Protein AF-A0A4Q3VTD4-F1 (afdb_monomer_lite)

Foldseek 3Di:
DDDDDDDDDDPPDDPPPQPKDKDQDFADPDQPRFDWADDPFKIWTWRQDQFKTKIFIAGNQQWAAFDDPVPDPVRRTDGDTFWMKIWGFPQRPPFAPWMWMQGPLLSKTKIWTHDPNKIKMWIWHQFPLRKIKIKIAIPDFQNGWTKMATGGPPPFAWDDDAQKIKGWDADPNRKIKIKMKGKAFADFDWDDDDSMITTGRTRMMMMIMFMWIQADPDVVCSRGDPGTDDPCSRSPCCNVVRHDPVVVVVRSVNSSVD

Sequence (258 aa):
MPFAALPLLFAMAAPATRHTLWYDKPAAPGMNEALVVGNSGLGGMVYGKPEAERIVLNESSLWTGDANPSGDYGSMGSYQMLGELEIALPGHENPVHYRRDLNLGEAIASVSYEKDGIQYRREVFVHPDKILIVRLTASRRGALTGAIELADAHGAVTTEKDRSLEISGRLPNGLQYKSGLLVNSEGGSVSTEGGRLRFKGCDALTICLGASTNYSLVDREGYRMERPAPFENLIGRAAAQMGSAKNYAMFRQDHVQE

Secondary structure (DSSP, 8-state):
-PPPPPP-----PPP----EEEESSPPPSSGGGSEEEE-SSEEEEE---SSEEEEEEEETT-B-----TT--TTTS--B---EEEEEE-TT--S-EEEEEEEETTTTEEEEEEEETTEEEEEEEEEETTTEEEEEEEESSTT-EEEEEEEEETT-PPPEEETTEEEEEEE-TT--EEEEEEEEEEESSEEEE-SSSEEEEEESEEEEEEEEEE-B-S-GGGTTB-SSPPPHHHHTHHHHHTTT-THHHHHHHHHHHH-

Structure (mmCIF, N/CA/C/O backbone):
data_AF-A0A4Q3VTD4-F1
#
_entry.id   AF-A0A4Q3VTD4-F1
#
loop_
_atom_site.group_PDB
_atom_site.id
_atom_site.type_symbol
_atom_site.label_atom_id
_atom_site.label_alt_id
_atom_site.label_comp_id
_atom_site.label_asym_id
_atom_site.label_entity_id
_atom_site.label_seq_id
_atom_site.pdbx_PDB_ins_code
_atom_site.Cartn_x
_atom_site.Cartn_y
_atom_site.Cartn_z
_atom_site.occupancy
_atom_site.B_iso_or_equiv
_atom_site.auth_seq_id
_atom_site.auth_comp_id
_atom_site.auth_asym_id
_atom_site.auth_atom_id
_atom_site.pdbx_PDB_model_num
ATOM 1 N N . MET A 1 1 ? -65.104 2.677 -20.629 1.00 41.16 1 MET A N 1
ATOM 2 C CA . MET A 1 1 ? -63.630 2.788 -20.601 1.00 41.16 1 MET A CA 1
ATOM 3 C C . MET A 1 1 ? -63.120 1.946 -19.440 1.00 41.16 1 MET A C 1
ATOM 5 O O . MET A 1 1 ? -63.502 2.268 -18.321 1.00 41.16 1 MET A O 1
ATOM 9 N N . PRO A 1 2 ? -62.366 0.853 -19.652 1.00 50.91 2 PRO A N 1
ATOM 10 C CA . PRO A 1 2 ? -61.746 0.125 -18.554 1.00 50.91 2 PRO A CA 1
ATOM 11 C C . PRO A 1 2 ? -60.329 0.661 -18.294 1.00 50.91 2 PRO A C 1
ATOM 13 O O . PRO A 1 2 ? -59.561 0.889 -19.227 1.00 50.91 2 PRO A O 1
ATOM 16 N N . PHE A 1 3 ? -60.001 0.877 -17.021 1.00 42.12 3 PHE A N 1
ATOM 17 C CA . PHE A 1 3 ? -58.644 1.153 -16.551 1.00 42.12 3 PHE A CA 1
ATOM 18 C C . PHE A 1 3 ? -57.834 -0.151 -16.563 1.00 42.12 3 PHE A C 1
ATOM 20 O O . PHE A 1 3 ? -58.248 -1.138 -15.956 1.00 42.12 3 PHE A O 1
ATOM 27 N N . ALA A 1 4 ? -56.687 -0.159 -17.243 1.00 42.50 4 ALA A N 1
ATOM 28 C CA . ALA A 1 4 ? -55.728 -1.257 -17.189 1.00 42.50 4 ALA A CA 1
ATOM 29 C C . ALA A 1 4 ? -54.810 -1.080 -15.968 1.00 42.50 4 ALA A C 1
ATOM 31 O O . ALA A 1 4 ? -54.130 -0.062 -15.843 1.00 42.50 4 ALA A O 1
ATOM 32 N N . ALA A 1 5 ? -54.796 -2.066 -15.069 1.00 43.78 5 ALA A N 1
ATOM 33 C CA . ALA A 1 5 ? -53.832 -2.151 -13.978 1.00 43.78 5 ALA A CA 1
ATOM 34 C C . ALA A 1 5 ? -52.531 -2.787 -14.493 1.00 43.78 5 ALA A C 1
ATOM 36 O O . ALA A 1 5 ? -52.545 -3.896 -15.028 1.00 43.78 5 ALA A O 1
ATOM 37 N N . LEU A 1 6 ? -51.412 -2.078 -14.341 1.00 36.62 6 LEU A N 1
ATOM 38 C CA . LEU A 1 6 ? -50.070 -2.567 -14.656 1.00 36.62 6 LEU A CA 1
ATOM 39 C C . LEU A 1 6 ? -49.541 -3.369 -13.450 1.00 36.62 6 LEU A C 1
ATOM 41 O O . LEU A 1 6 ? -49.553 -2.827 -12.341 1.00 36.62 6 LEU A O 1
ATOM 45 N N . PRO A 1 7 ? -49.076 -4.623 -13.598 1.00 41.97 7 PRO A N 1
ATOM 46 C CA . PRO A 1 7 ? -48.510 -5.351 -12.473 1.00 41.97 7 PRO A CA 1
ATOM 47 C C . PRO A 1 7 ? -47.079 -4.864 -12.210 1.00 41.97 7 PRO A C 1
ATOM 49 O O . PRO A 1 7 ? -46.244 -4.813 -13.114 1.00 41.97 7 PRO A O 1
ATOM 52 N N . LEU A 1 8 ? -46.794 -4.521 -10.953 1.00 41.88 8 LEU A N 1
ATOM 53 C CA . LEU A 1 8 ? -45.435 -4.309 -10.463 1.00 41.88 8 LEU A CA 1
ATOM 54 C C . LEU A 1 8 ? -44.731 -5.676 -10.421 1.00 41.88 8 LEU A C 1
ATOM 56 O O . LEU A 1 8 ? -45.042 -6.508 -9.567 1.00 41.88 8 LEU A O 1
ATOM 60 N N . LEU A 1 9 ? -43.790 -5.926 -11.332 1.00 42.62 9 LEU A N 1
ATOM 61 C CA . LEU A 1 9 ? -42.855 -7.038 -11.173 1.00 42.62 9 LEU A CA 1
ATOM 62 C C . LEU A 1 9 ? -41.857 -6.679 -10.068 1.00 42.62 9 LEU A C 1
ATOM 64 O O . LEU A 1 9 ? -40.972 -5.847 -10.258 1.00 42.62 9 LEU A O 1
ATOM 68 N N . PHE A 1 10 ? -41.984 -7.334 -8.916 1.00 43.34 10 PHE A N 1
ATOM 69 C CA . PHE A 1 10 ? -40.889 -7.433 -7.959 1.00 43.34 10 PHE A CA 1
ATOM 70 C C . PHE A 1 10 ? -39.811 -8.332 -8.568 1.00 43.34 10 PHE A C 1
ATOM 72 O O . PHE A 1 10 ? -39.953 -9.554 -8.609 1.00 43.34 10 PHE A O 1
ATOM 79 N N . ALA A 1 11 ? -38.727 -7.727 -9.049 1.00 43.00 11 ALA A N 1
ATOM 80 C CA . ALA A 1 11 ? -37.495 -8.456 -9.288 1.00 43.00 11 ALA A CA 1
ATOM 81 C C . ALA A 1 11 ? -36.944 -8.889 -7.921 1.00 43.00 11 ALA A C 1
ATOM 83 O O . ALA A 1 11 ? -36.405 -8.081 -7.166 1.00 43.00 11 ALA A O 1
ATOM 84 N N . MET A 1 12 ? -37.127 -10.162 -7.577 1.00 44.03 12 MET A N 1
ATOM 85 C CA . MET A 1 12 ? -36.368 -10.789 -6.501 1.00 44.03 12 MET A CA 1
ATOM 86 C C . MET A 1 12 ? -34.907 -10.824 -6.945 1.00 44.03 12 MET A C 1
ATOM 88 O O . MET A 1 12 ? -34.534 -11.627 -7.799 1.00 44.03 12 MET A O 1
ATOM 92 N N . ALA A 1 13 ? -34.090 -9.919 -6.404 1.00 47.28 13 ALA A N 1
ATOM 93 C CA . ALA A 1 13 ? -32.645 -10.023 -6.523 1.00 47.28 13 ALA A CA 1
ATOM 94 C C . ALA A 1 13 ? -32.229 -11.381 -5.941 1.00 47.28 13 ALA A C 1
ATOM 96 O O . ALA A 1 13 ? -32.516 -11.680 -4.779 1.00 47.28 13 ALA A O 1
ATOM 97 N N . ALA A 1 14 ? -31.605 -12.221 -6.766 1.00 45.84 14 ALA A N 1
ATOM 98 C CA . ALA A 1 14 ? -31.013 -13.467 -6.305 1.00 45.84 14 ALA A CA 1
ATOM 99 C C . ALA A 1 14 ? -30.027 -13.167 -5.158 1.00 45.84 14 ALA A C 1
ATOM 101 O O . ALA A 1 14 ? -29.363 -12.125 -5.189 1.00 45.84 14 ALA A O 1
ATOM 102 N N . PRO A 1 15 ? -29.908 -14.040 -4.142 1.00 46.09 15 PRO A N 1
ATOM 103 C CA . PRO A 1 15 ? -28.908 -13.853 -3.103 1.00 46.09 15 PRO A CA 1
ATOM 104 C C . PRO A 1 15 ? -27.531 -13.862 -3.769 1.00 46.09 15 PRO A C 1
ATOM 106 O O . PRO A 1 15 ? -27.161 -14.847 -4.407 1.00 46.09 15 PRO A O 1
ATOM 109 N N . ALA A 1 16 ? -26.794 -12.756 -3.651 1.00 58.91 16 ALA A N 1
ATOM 110 C CA . ALA A 1 16 ? -25.429 -12.668 -4.146 1.00 58.91 16 ALA A CA 1
ATOM 111 C C . ALA A 1 16 ? -24.622 -13.811 -3.520 1.00 58.91 16 ALA A C 1
ATOM 113 O O . ALA A 1 16 ? -24.442 -13.868 -2.300 1.00 58.91 16 ALA A O 1
ATOM 114 N N . THR A 1 17 ? -24.175 -14.757 -4.343 1.00 55.47 17 THR A N 1
ATOM 115 C CA . THR A 1 17 ? -23.254 -15.801 -3.914 1.00 55.47 17 THR A CA 1
ATOM 116 C C . THR A 1 17 ? -21.987 -15.108 -3.427 1.00 55.47 17 THR A C 1
ATOM 118 O O . THR A 1 17 ? -21.251 -14.499 -4.200 1.00 55.47 17 THR A O 1
ATOM 121 N N . ARG A 1 18 ? -21.752 -15.132 -2.109 1.00 67.44 18 ARG A N 1
ATOM 122 C CA . ARG A 1 18 ? -20.548 -14.556 -1.500 1.00 67.44 18 ARG A CA 1
ATOM 123 C C . ARG A 1 18 ? -19.355 -15.434 -1.874 1.00 67.44 18 ARG A C 1
ATOM 125 O O . ARG A 1 18 ? -19.014 -16.382 -1.171 1.00 67.44 18 ARG A O 1
ATOM 132 N N . HIS A 1 19 ? -18.760 -15.154 -3.029 1.00 89.81 19 HIS A N 1
ATOM 133 C CA . HIS A 1 19 ? -17.508 -15.760 -3.459 1.00 89.81 19 HIS A CA 1
ATOM 134 C C . HIS A 1 19 ? -16.389 -15.137 -2.634 1.00 89.81 19 HIS A C 1
ATOM 136 O O . HIS A 1 19 ? -15.858 -14.082 -2.969 1.00 89.81 19 HIS A O 1
ATOM 142 N N . THR A 1 20 ? -16.101 -15.744 -1.488 1.00 93.62 20 THR A N 1
ATOM 143 C CA . THR A 1 20 ? -15.199 -15.168 -0.497 1.00 93.62 20 THR A CA 1
ATOM 144 C C . THR A 1 20 ? -14.186 -16.208 -0.040 1.00 93.62 20 THR A C 1
ATOM 146 O O . THR A 1 20 ? -14.567 -17.278 0.433 1.00 93.62 20 THR A O 1
ATOM 149 N N . LEU A 1 21 ? -12.899 -15.876 -0.136 1.00 95.94 21 LEU A N 1
ATOM 150 C CA . LEU A 1 21 ? -11.838 -16.588 0.580 1.00 95.94 21 LEU A CA 1
ATOM 151 C C . LEU A 1 21 ? -11.740 -15.971 1.970 1.00 95.94 21 LEU A C 1
ATOM 153 O O . LEU A 1 21 ? -11.613 -14.755 2.057 1.00 95.94 21 LEU A O 1
ATOM 157 N N . TRP A 1 22 ? -11.816 -16.748 3.049 1.00 96.88 22 TRP A N 1
ATOM 158 C CA . TRP A 1 22 ? -11.782 -16.192 4.404 1.00 96.88 22 TRP A CA 1
ATOM 159 C C . TRP A 1 22 ? -10.946 -17.036 5.361 1.00 96.88 22 TRP A C 1
ATOM 161 O O . TRP A 1 22 ? -10.818 -18.248 5.191 1.00 96.88 22 TRP A O 1
ATOM 171 N N . TYR A 1 23 ? -10.384 -16.365 6.364 1.00 98.12 23 TYR A N 1
ATOM 172 C CA . TYR A 1 23 ? -9.477 -16.935 7.353 1.00 98.12 23 TYR A CA 1
ATOM 173 C C . TYR A 1 23 ? -9.708 -16.271 8.716 1.00 98.12 23 TYR A C 1
ATOM 175 O O . TYR A 1 23 ? -10.042 -15.086 8.797 1.00 98.12 23 TYR A O 1
ATOM 183 N N . ASP A 1 24 ? -9.497 -17.023 9.789 1.00 98.06 24 ASP A N 1
ATOM 184 C CA . ASP A 1 24 ? -9.658 -16.612 11.192 1.00 98.06 24 ASP A CA 1
ATOM 185 C C . ASP A 1 24 ? -8.324 -16.281 11.884 1.00 98.06 24 ASP A C 1
ATOM 187 O O . ASP A 1 24 ? -8.276 -16.039 13.089 1.00 98.06 24 ASP A O 1
ATOM 191 N N . LYS A 1 25 ? -7.235 -16.217 11.111 1.00 97.69 25 LYS A N 1
ATOM 192 C CA . LYS A 1 25 ? -5.908 -15.809 11.575 1.00 97.69 25 LYS A CA 1
ATOM 193 C C . LYS A 1 25 ? -5.167 -14.969 10.526 1.00 97.69 25 LYS A C 1
ATOM 195 O O . LYS A 1 25 ? -5.413 -15.147 9.324 1.00 97.69 25 LYS A O 1
ATOM 200 N N . PRO A 1 26 ? -4.243 -14.084 10.943 1.00 98.19 26 PRO A N 1
ATOM 201 C CA . PRO A 1 26 ? -3.347 -13.386 10.025 1.00 98.19 26 PRO A CA 1
ATOM 202 C C . PRO A 1 26 ? -2.511 -14.353 9.185 1.00 98.19 26 PRO A C 1
ATOM 204 O O . PRO A 1 26 ? -2.268 -15.490 9.592 1.00 98.19 26 PRO A O 1
ATOM 207 N N . ALA A 1 27 ? -2.058 -13.895 8.021 1.00 97.81 27 ALA A N 1
ATOM 208 C CA . ALA A 1 27 ? -1.159 -14.660 7.170 1.00 97.81 27 ALA A CA 1
ATOM 209 C C . ALA A 1 27 ? 0.207 -14.881 7.844 1.00 97.81 27 ALA A C 1
ATOM 211 O O . ALA A 1 27 ? 0.777 -13.973 8.464 1.00 97.81 27 ALA A O 1
ATOM 212 N N . ALA A 1 28 ? 0.761 -16.083 7.678 1.00 95.31 28 ALA A N 1
ATOM 213 C CA . ALA A 1 28 ? 2.164 -16.368 7.962 1.00 95.31 28 ALA A CA 1
ATOM 214 C C . ALA A 1 28 ? 3.101 -15.480 7.106 1.00 95.31 28 ALA A C 1
ATOM 216 O O . ALA A 1 28 ? 2.677 -14.983 6.068 1.00 95.31 28 ALA A O 1
ATOM 217 N N . PRO A 1 29 ? 4.385 -15.288 7.479 1.00 88.75 29 PRO A N 1
ATOM 218 C CA . PRO A 1 29 ? 5.289 -14.352 6.790 1.00 88.75 29 PRO A CA 1
ATOM 219 C C . PRO A 1 29 ? 5.532 -14.602 5.287 1.00 88.75 29 PRO A C 1
ATOM 221 O O . PRO A 1 29 ? 5.897 -13.671 4.566 1.00 88.75 29 PRO A O 1
ATOM 224 N N . GLY A 1 30 ? 5.338 -15.835 4.806 1.00 89.44 30 GLY A N 1
ATOM 225 C CA . GLY A 1 30 ? 5.474 -16.189 3.388 1.00 89.44 30 GLY A CA 1
ATOM 226 C C . GLY A 1 30 ? 4.323 -15.678 2.512 1.00 89.44 30 GLY A C 1
ATOM 227 O O . GLY A 1 30 ? 3.313 -15.197 3.011 1.00 89.44 30 GLY A O 1
ATOM 228 N N . MET A 1 31 ? 4.459 -15.800 1.189 1.00 90.19 31 MET A N 1
ATOM 229 C CA . MET A 1 31 ? 3.450 -15.299 0.237 1.00 90.19 31 MET A CA 1
ATOM 230 C C . MET A 1 31 ? 2.152 -16.126 0.206 1.00 90.19 31 MET A C 1
ATOM 232 O O . MET A 1 31 ? 1.102 -15.614 -0.160 1.00 90.19 31 MET A O 1
ATOM 236 N N . ASN A 1 32 ? 2.208 -17.398 0.614 1.00 93.94 32 ASN A N 1
ATOM 237 C CA . ASN A 1 32 ? 1.154 -18.390 0.350 1.00 93.94 32 ASN A CA 1
ATOM 238 C C . ASN A 1 32 ? -0.182 -18.124 1.058 1.00 93.94 32 ASN A C 1
ATOM 240 O O . ASN A 1 32 ? -1.189 -18.726 0.698 1.00 93.94 32 ASN A O 1
ATOM 244 N N . GLU A 1 33 ? -0.187 -17.287 2.095 1.00 97.38 33 GLU A N 1
ATOM 245 C CA . GLU A 1 33 ? -1.384 -17.026 2.897 1.00 97.38 33 GLU A CA 1
ATOM 246 C C . GLU A 1 33 ? -1.927 -15.603 2.735 1.00 97.38 33 GLU A C 1
ATOM 248 O O . GLU A 1 33 ? -3.019 -15.325 3.237 1.00 97.38 33 GLU A O 1
ATOM 253 N N . ALA A 1 34 ? -1.196 -14.707 2.068 1.00 97.62 34 ALA A N 1
ATOM 254 C CA . ALA A 1 34 ? -1.618 -13.325 1.881 1.00 97.62 34 ALA A CA 1
ATOM 255 C C . ALA A 1 34 ? -2.798 -13.232 0.898 1.00 97.62 34 ALA A C 1
ATOM 257 O O . ALA A 1 34 ? -2.913 -14.017 -0.043 1.00 97.62 34 ALA A O 1
ATOM 258 N N . LEU A 1 35 ? -3.691 -12.266 1.119 1.00 98.31 35 LEU A N 1
ATOM 259 C CA . LEU A 1 35 ? -4.776 -11.974 0.181 1.00 98.31 35 LEU A CA 1
ATOM 260 C C . LEU A 1 35 ? -4.259 -11.033 -0.898 1.00 98.31 35 LEU A C 1
ATOM 262 O O . LEU A 1 35 ? -3.726 -9.974 -0.579 1.00 98.31 35 LEU A O 1
ATOM 266 N N . VAL A 1 36 ? -4.429 -11.399 -2.162 1.00 97.62 36 VAL A N 1
ATOM 267 C CA . VAL A 1 36 ? -3.938 -10.590 -3.277 1.00 97.62 36 VAL A CA 1
ATOM 268 C C . VAL A 1 36 ? -5.051 -9.684 -3.788 1.00 97.62 36 VAL A C 1
ATOM 270 O O . VAL A 1 36 ? -6.159 -10.142 -4.063 1.00 97.62 36 VAL A O 1
ATOM 273 N N . VAL A 1 37 ? -4.734 -8.403 -3.933 1.00 98.12 37 VAL A N 1
ATOM 274 C CA . VAL A 1 37 ? -5.533 -7.414 -4.660 1.00 98.12 37 VAL A CA 1
ATOM 275 C C . VAL A 1 37 ? -4.672 -6.804 -5.752 1.00 98.12 37 VAL A C 1
ATOM 277 O O . VAL A 1 37 ? -3.454 -6.705 -5.613 1.00 98.12 37 VAL A O 1
ATOM 280 N N . GLY A 1 38 ? -5.285 -6.385 -6.847 1.00 96.75 38 GLY A N 1
ATOM 281 C CA . GLY A 1 38 ? -4.537 -5.777 -7.930 1.00 96.75 38 GLY A CA 1
ATOM 282 C C . GLY A 1 38 ? -5.421 -5.355 -9.079 1.00 96.75 38 GLY A C 1
ATOM 283 O O . GLY A 1 38 ? -6.548 -5.825 -9.218 1.00 96.75 38 GLY A O 1
ATOM 284 N N . ASN A 1 39 ? -4.861 -4.496 -9.914 1.00 91.00 39 ASN A N 1
ATOM 285 C CA . ASN A 1 39 ? -5.304 -4.316 -11.284 1.00 91.00 39 ASN A CA 1
ATOM 286 C C . ASN A 1 39 ? -4.156 -4.719 -12.222 1.00 91.00 39 ASN A C 1
ATOM 288 O O . ASN A 1 39 ? -3.121 -5.215 -11.777 1.00 91.00 39 ASN A O 1
ATOM 292 N N . SER A 1 40 ? -4.310 -4.523 -13.529 1.00 87.19 40 SER A N 1
ATOM 293 C CA . SER A 1 40 ? -3.298 -4.938 -14.510 1.00 87.19 40 SER A CA 1
ATOM 294 C C . SER A 1 40 ? -1.915 -4.285 -14.328 1.00 87.19 40 SER A C 1
ATOM 296 O O . SER A 1 40 ? -0.977 -4.694 -15.003 1.00 87.19 40 SER A O 1
ATOM 298 N N . GLY A 1 41 ? -1.794 -3.247 -13.490 1.00 92.19 41 GLY A N 1
ATOM 299 C CA . GLY A 1 41 ? -0.554 -2.513 -13.247 1.00 92.19 41 GLY A CA 1
ATOM 300 C C . GLY A 1 41 ? -0.023 -2.649 -11.822 1.00 92.19 41 GLY A C 1
ATOM 301 O O . GLY A 1 41 ? 1.124 -3.039 -11.634 1.00 92.19 41 GLY A O 1
ATOM 302 N N . LEU A 1 42 ? -0.838 -2.318 -10.820 1.00 96.06 42 LEU A N 1
ATOM 303 C CA . LEU A 1 42 ? -0.442 -2.273 -9.411 1.00 96.06 42 LEU A CA 1
ATOM 304 C C . LEU A 1 42 ? -1.067 -3.443 -8.645 1.00 96.06 42 LEU A C 1
ATOM 306 O O . LEU A 1 42 ? -2.255 -3.727 -8.798 1.00 96.06 42 LEU A O 1
ATOM 310 N N . GLY A 1 43 ? -0.276 -4.089 -7.793 1.00 97.44 43 GLY A N 1
ATOM 311 C CA . GLY A 1 43 ? -0.699 -5.201 -6.946 1.00 97.44 43 GLY A CA 1
ATOM 312 C C . GLY A 1 43 ? -0.293 -5.021 -5.485 1.00 97.44 43 GLY A C 1
ATOM 313 O O . GLY A 1 43 ? 0.680 -4.330 -5.174 1.00 97.44 43 GLY A O 1
ATOM 314 N N . GLY A 1 44 ? -1.046 -5.668 -4.597 1.00 98.12 44 GLY A N 1
ATOM 315 C CA . GLY A 1 44 ? -0.812 -5.696 -3.159 1.00 98.12 44 GLY A CA 1
ATOM 316 C C . GLY A 1 44 ? -1.109 -7.072 -2.562 1.00 98.12 44 GLY A C 1
ATOM 317 O O . GLY A 1 44 ? -2.197 -7.612 -2.759 1.00 98.12 44 GLY A O 1
ATOM 318 N N . MET A 1 45 ? -0.170 -7.629 -1.796 1.00 98.56 45 MET A N 1
ATOM 319 C CA . MET A 1 45 ? -0.399 -8.827 -0.977 1.00 98.56 45 MET A CA 1
ATOM 320 C C . MET A 1 45 ? -0.649 -8.425 0.477 1.00 98.56 45 MET A C 1
ATOM 322 O O . MET A 1 45 ? 0.269 -7.975 1.153 1.00 98.56 45 MET A O 1
ATOM 326 N N . VAL A 1 46 ? -1.878 -8.600 0.961 1.00 98.69 46 VAL A N 1
ATOM 327 C CA . VAL A 1 46 ? -2.361 -8.160 2.279 1.00 98.69 46 VAL A CA 1
ATOM 328 C C . VAL A 1 46 ? -2.234 -9.285 3.307 1.00 98.69 46 VAL A C 1
ATOM 330 O O . VAL A 1 46 ? -2.834 -10.353 3.148 1.00 98.69 46 VAL A O 1
ATOM 333 N N . TYR A 1 47 ? -1.486 -9.045 4.386 1.00 98.69 47 TYR A N 1
ATOM 334 C CA . TYR A 1 47 ? -1.181 -10.070 5.391 1.00 98.69 47 TYR A CA 1
ATOM 335 C C . TYR A 1 47 ? -2.198 -10.135 6.536 1.00 98.69 47 TYR A C 1
ATOM 337 O O . TYR A 1 47 ? -2.446 -11.200 7.105 1.00 98.69 47 TYR A O 1
ATOM 345 N N . GLY A 1 48 ? -2.828 -9.017 6.879 1.00 98.38 48 GLY A N 1
ATOM 346 C CA . GLY A 1 48 ? -3.930 -8.974 7.827 1.00 98.38 48 GLY A CA 1
ATOM 347 C C . GLY A 1 48 ? -3.530 -8.980 9.300 1.00 98.38 48 GLY A C 1
ATOM 348 O O . GLY A 1 48 ? -4.376 -9.272 10.140 1.00 98.38 48 GLY A O 1
ATOM 349 N N . LYS A 1 49 ? -2.287 -8.657 9.665 1.00 98.25 49 LYS A N 1
ATOM 350 C CA . LYS A 1 49 ? -1.873 -8.602 11.081 1.00 98.25 49 LYS A CA 1
ATOM 351 C C . LYS A 1 49 ? -2.477 -7.384 11.809 1.00 98.25 49 LYS A C 1
ATOM 353 O O . LYS A 1 49 ? -2.347 -6.271 11.294 1.00 98.25 49 LYS A O 1
ATOM 358 N N . PRO A 1 50 ? -3.175 -7.550 12.945 1.00 98.44 50 PRO A N 1
ATOM 359 C CA . PRO A 1 50 ? -3.836 -6.457 13.667 1.00 98.44 50 PRO A CA 1
ATOM 360 C C . PRO A 1 50 ? -2.897 -5.312 14.064 1.00 98.44 50 PRO A C 1
ATOM 362 O O . PRO A 1 50 ? -3.192 -4.160 13.757 1.00 98.44 50 PRO A O 1
ATOM 365 N N . GLU A 1 51 ? -1.763 -5.647 14.675 1.00 98.38 51 GLU A N 1
ATOM 366 C CA . GLU A 1 51 ? -0.780 -4.735 15.269 1.00 98.38 51 GLU A CA 1
ATOM 367 C C . GLU A 1 51 ? 0.250 -4.170 14.285 1.00 98.38 51 GLU A C 1
ATOM 369 O O . GLU A 1 51 ? 0.840 -3.124 14.542 1.00 98.38 51 GLU A O 1
ATOM 374 N N . ALA A 1 52 ? 0.465 -4.842 13.155 1.00 98.00 52 ALA A N 1
ATOM 375 C CA . ALA A 1 52 ? 1.437 -4.441 12.141 1.00 98.00 52 ALA A CA 1
ATOM 376 C C . ALA A 1 52 ? 1.019 -4.997 10.776 1.00 98.00 52 ALA A C 1
ATOM 378 O O . ALA A 1 52 ? 1.434 -6.091 10.390 1.00 98.00 52 ALA A O 1
ATOM 379 N N . GLU A 1 53 ? 0.145 -4.282 10.064 1.00 98.56 53 GLU A N 1
ATOM 380 C CA . GLU A 1 53 ? -0.223 -4.678 8.702 1.00 98.56 53 GLU A CA 1
ATOM 381 C C . GLU A 1 53 ? 0.994 -4.587 7.797 1.00 98.56 53 GLU A C 1
ATOM 383 O O . GLU A 1 53 ? 1.736 -3.610 7.856 1.00 98.56 53 GLU A O 1
ATOM 388 N N . ARG A 1 54 ? 1.133 -5.575 6.919 1.00 98.44 54 ARG A N 1
ATOM 389 C CA . ARG A 1 54 ? 2.144 -5.595 5.874 1.00 98.44 54 ARG A CA 1
ATOM 390 C C . ARG A 1 54 ? 1.432 -5.794 4.551 1.00 98.44 54 ARG A C 1
ATOM 392 O O . ARG A 1 54 ? 0.652 -6.735 4.400 1.00 98.44 54 ARG A O 1
ATOM 399 N N . ILE A 1 55 ? 1.713 -4.916 3.598 1.00 98.75 55 ILE A N 1
ATOM 400 C CA . ILE A 1 55 ? 1.256 -5.047 2.220 1.00 98.75 55 ILE A CA 1
ATOM 401 C C . ILE A 1 55 ? 2.487 -5.049 1.325 1.00 98.75 55 ILE A C 1
ATOM 403 O O . ILE A 1 55 ? 3.157 -4.027 1.191 1.00 98.75 55 ILE A O 1
ATOM 407 N N . VAL A 1 56 ? 2.790 -6.197 0.721 1.00 98.56 56 VAL A N 1
ATOM 408 C CA . VAL A 1 56 ? 3.862 -6.283 -0.283 1.00 98.56 56 VAL A CA 1
ATOM 409 C C . VAL A 1 56 ? 3.339 -5.714 -1.593 1.00 98.56 56 VAL A C 1
ATOM 411 O O . VAL A 1 56 ? 2.243 -6.077 -2.019 1.00 98.56 56 VAL A O 1
ATOM 414 N N . LEU A 1 57 ? 4.109 -4.819 -2.204 1.00 98.50 57 LEU A N 1
ATOM 415 C CA . LEU A 1 57 ? 3.713 -4.028 -3.362 1.00 98.50 57 LEU A CA 1
ATOM 416 C C . LEU A 1 57 ? 4.436 -4.490 -4.624 1.00 98.50 57 LEU A C 1
ATOM 418 O O . LEU A 1 57 ? 5.628 -4.813 -4.616 1.00 98.50 57 LEU A O 1
ATOM 422 N N . ASN A 1 58 ? 3.713 -4.432 -5.737 1.00 97.75 58 ASN A N 1
ATOM 423 C CA . ASN A 1 58 ? 4.195 -4.838 -7.048 1.00 97.75 58 ASN A CA 1
ATOM 424 C C . ASN A 1 58 ? 3.690 -3.877 -8.125 1.00 97.75 58 ASN A C 1
ATOM 426 O O . ASN A 1 58 ? 2.513 -3.533 -8.134 1.00 97.75 58 ASN A O 1
ATOM 430 N N . GLU A 1 59 ? 4.564 -3.475 -9.048 1.00 97.69 59 GLU A N 1
ATOM 431 C CA . GLU A 1 59 ? 4.188 -2.742 -10.261 1.00 97.69 59 GLU A CA 1
ATOM 432 C C . GLU A 1 59 ? 4.607 -3.578 -11.476 1.00 97.69 59 GLU A C 1
ATOM 434 O O . GLU A 1 59 ? 5.722 -4.094 -11.525 1.00 97.69 59 GLU A O 1
ATOM 439 N N . SER A 1 60 ? 3.688 -3.791 -12.413 1.00 96.88 60 SER A N 1
ATOM 440 C CA . SER A 1 60 ? 3.779 -4.762 -13.510 1.00 96.88 60 SER A CA 1
ATOM 441 C C . SER A 1 60 ? 4.994 -4.596 -14.428 1.00 96.88 60 SER A C 1
ATOM 443 O O . SER A 1 60 ? 5.489 -5.581 -14.978 1.00 96.88 60 SER A O 1
ATOM 445 N N . SER A 1 61 ? 5.488 -3.368 -14.579 1.00 96.44 61 SER A N 1
ATOM 446 C CA . SER A 1 61 ? 6.578 -3.001 -15.482 1.00 96.44 61 SER A CA 1
ATOM 447 C C . SER A 1 61 ? 7.936 -2.877 -14.786 1.00 96.44 61 SER A C 1
ATOM 449 O O . SER A 1 61 ? 8.935 -2.574 -15.437 1.00 96.44 61 SER A O 1
ATOM 451 N N . LEU A 1 62 ? 8.015 -3.174 -13.485 1.00 97.69 62 LEU A N 1
ATOM 452 C CA . LEU A 1 62 ? 9.267 -3.164 -12.736 1.00 97.69 62 LEU A CA 1
ATOM 453 C C . LEU A 1 62 ? 10.080 -4.449 -12.976 1.00 97.69 62 LEU A C 1
ATOM 455 O O . LEU A 1 62 ? 9.930 -5.457 -12.282 1.00 97.69 62 LEU A O 1
ATOM 459 N N . TRP A 1 63 ? 10.964 -4.398 -13.970 1.00 96.88 63 TRP A N 1
ATOM 460 C CA . TRP A 1 63 ? 11.798 -5.526 -14.389 1.00 96.88 63 TRP A CA 1
ATOM 461 C C . TRP A 1 63 ? 13.275 -5.144 -14.482 1.00 96.88 63 TRP A C 1
ATOM 463 O O . TRP A 1 63 ? 13.636 -4.050 -14.924 1.00 96.88 63 TRP A O 1
ATOM 473 N N . THR A 1 64 ? 14.142 -6.085 -14.104 1.00 95.44 64 THR A N 1
ATOM 474 C CA . THR A 1 64 ? 15.537 -6.085 -14.566 1.00 95.44 64 THR A CA 1
ATOM 475 C C . THR A 1 64 ? 15.621 -6.714 -15.958 1.00 95.44 64 THR A C 1
ATOM 477 O O . THR A 1 64 ? 14.652 -7.299 -16.435 1.00 95.44 64 THR A O 1
ATOM 480 N N . GLY A 1 65 ? 16.786 -6.622 -16.600 1.00 92.12 65 GLY A N 1
ATOM 481 C CA . GLY A 1 65 ? 16.965 -7.062 -17.985 1.00 92.12 65 GLY A CA 1
ATOM 482 C C . GLY A 1 65 ? 16.645 -5.960 -18.989 1.00 92.12 65 GLY A C 1
ATOM 483 O O . GLY A 1 65 ? 16.257 -4.851 -18.622 1.00 92.12 65 GLY A O 1
ATOM 484 N N . ASP A 1 66 ? 16.875 -6.263 -20.257 1.00 89.19 66 ASP A N 1
ATOM 485 C CA . ASP A 1 66 ? 16.772 -5.327 -21.373 1.00 89.19 66 ASP A CA 1
ATOM 486 C C . ASP A 1 66 ? 16.326 -6.060 -22.642 1.00 89.19 66 ASP A C 1
ATOM 488 O O . ASP A 1 66 ? 15.985 -7.245 -22.601 1.00 89.19 66 ASP A O 1
ATOM 492 N N . ALA A 1 67 ? 16.328 -5.360 -23.780 1.00 88.94 67 ALA A N 1
ATOM 493 C CA . ALA A 1 67 ? 16.162 -5.993 -25.080 1.00 88.94 67 ALA A CA 1
ATOM 494 C C . ALA A 1 67 ? 17.117 -7.195 -25.208 1.00 88.94 67 ALA A C 1
ATOM 496 O O . ALA A 1 67 ? 18.338 -7.042 -25.187 1.00 88.94 67 ALA A O 1
ATOM 497 N N . ASN A 1 68 ? 16.545 -8.389 -25.357 1.00 88.88 68 ASN A N 1
ATOM 498 C CA . ASN A 1 68 ? 17.283 -9.647 -25.419 1.00 88.88 68 ASN A CA 1
ATOM 499 C C . ASN A 1 68 ? 16.974 -10.391 -26.731 1.00 88.88 68 ASN A C 1
ATOM 501 O O . ASN A 1 68 ? 16.352 -11.455 -26.712 1.00 88.88 68 ASN A O 1
ATOM 505 N N . PRO A 1 69 ? 17.371 -9.839 -27.896 1.00 89.12 69 PRO A N 1
ATOM 506 C CA . PRO A 1 69 ? 17.087 -10.454 -29.193 1.00 89.12 69 PRO A CA 1
ATOM 507 C C . PRO A 1 69 ? 17.782 -11.812 -29.372 1.00 89.12 69 PRO A C 1
ATOM 509 O O . PRO A 1 69 ? 17.352 -12.616 -30.194 1.00 89.12 69 PRO A O 1
ATOM 512 N N . SER A 1 70 ? 18.844 -12.081 -28.607 1.00 90.31 70 SER A N 1
ATOM 513 C CA . SER A 1 70 ? 19.544 -13.366 -28.602 1.00 90.31 70 SER A CA 1
ATOM 514 C C . SER A 1 70 ? 18.807 -14.469 -27.839 1.00 90.31 70 SER A C 1
ATOM 516 O O . SER A 1 70 ? 19.154 -15.634 -28.011 1.00 90.31 70 SER A O 1
ATOM 518 N N . GLY A 1 71 ? 17.826 -14.128 -26.993 1.00 89.62 71 GLY A N 1
ATOM 519 C CA . GLY A 1 71 ? 17.159 -15.089 -26.109 1.00 89.62 71 GLY A CA 1
ATOM 520 C C . GLY A 1 71 ? 18.085 -15.670 -25.036 1.00 89.62 71 GLY A C 1
ATOM 521 O O . GLY A 1 71 ? 17.891 -16.799 -24.594 1.00 89.62 71 GLY A O 1
ATOM 522 N N . ASP A 1 72 ? 19.116 -14.923 -24.636 1.00 91.94 72 ASP A N 1
ATOM 523 C CA . ASP A 1 72 ? 20.080 -15.370 -23.635 1.00 91.94 72 ASP A CA 1
ATOM 524 C C . ASP A 1 72 ? 19.455 -15.317 -22.234 1.00 91.94 72 ASP A C 1
ATOM 526 O O . ASP A 1 72 ? 19.102 -14.252 -21.727 1.00 91.94 72 ASP A O 1
ATOM 530 N N . TYR A 1 73 ? 19.332 -16.472 -21.583 1.00 88.94 73 TYR A N 1
ATOM 531 C CA . TYR A 1 73 ? 18.781 -16.559 -20.231 1.00 88.94 73 TYR A CA 1
ATOM 532 C C . TYR A 1 73 ? 19.609 -15.789 -19.192 1.00 88.94 73 TYR A C 1
ATOM 534 O O . TYR A 1 73 ? 19.054 -15.372 -18.177 1.00 88.94 73 TYR A O 1
ATOM 542 N N . GLY A 1 74 ? 20.905 -15.558 -19.437 1.00 88.50 74 GLY A N 1
ATOM 543 C CA . GLY A 1 74 ? 21.767 -14.784 -18.540 1.00 88.50 74 GLY A CA 1
ATOM 544 C C . GLY A 1 74 ? 21.432 -13.288 -18.482 1.00 88.50 74 GLY A C 1
ATOM 545 O O . GLY A 1 74 ? 21.716 -12.639 -17.477 1.00 88.50 74 GLY A O 1
ATOM 546 N N . SER A 1 75 ? 20.799 -12.748 -19.526 1.00 86.88 75 SER A N 1
ATOM 547 C CA . SER A 1 75 ? 20.478 -11.320 -19.685 1.00 86.88 75 SER A CA 1
ATOM 548 C C . SER A 1 75 ? 18.975 -11.024 -19.756 1.00 86.88 75 SER A C 1
ATOM 550 O O . SER A 1 75 ? 18.576 -9.864 -19.844 1.00 86.88 75 SER A O 1
ATOM 552 N N . MET A 1 76 ? 18.130 -12.057 -19.654 1.00 91.00 76 MET A N 1
ATOM 553 C CA . MET A 1 76 ? 16.667 -11.938 -19.684 1.00 91.00 76 MET A CA 1
ATOM 554 C C . MET A 1 76 ? 16.108 -11.064 -18.551 1.00 91.00 76 MET A C 1
ATOM 556 O O . MET A 1 76 ? 15.068 -10.433 -18.721 1.00 91.00 76 MET A O 1
ATOM 560 N N . GLY A 1 77 ? 16.807 -11.010 -17.414 1.00 94.12 77 GLY A N 1
ATOM 561 C CA . GLY A 1 77 ? 16.349 -10.302 -16.225 1.00 94.12 77 GLY A CA 1
ATOM 562 C C . GLY A 1 77 ? 15.206 -11.015 -15.506 1.00 94.12 77 GLY A C 1
ATOM 563 O O . GLY A 1 77 ? 14.914 -12.188 -15.747 1.00 94.12 77 GLY A O 1
ATOM 564 N N . SER A 1 78 ? 14.591 -10.318 -14.558 1.00 96.06 78 SER A N 1
ATOM 565 C CA . SER A 1 78 ? 13.542 -10.868 -13.706 1.00 96.06 78 SER A CA 1
ATOM 566 C C . SER A 1 78 ? 12.607 -9.794 -13.168 1.00 96.06 78 SER A C 1
ATOM 568 O O . SER A 1 78 ? 12.984 -8.628 -12.996 1.00 96.06 78 SER A O 1
ATOM 570 N N . TYR A 1 79 ? 11.383 -10.221 -12.861 1.00 97.00 79 TYR A N 1
ATOM 571 C CA . TYR A 1 79 ? 10.395 -9.385 -12.203 1.00 97.00 79 TYR A CA 1
ATOM 572 C C . TYR A 1 79 ? 10.856 -8.990 -10.803 1.00 97.00 79 TYR A C 1
ATOM 574 O O . TYR A 1 79 ? 11.401 -9.822 -10.074 1.00 97.00 79 TYR A O 1
ATOM 582 N N . GLN A 1 80 ? 10.644 -7.729 -10.436 1.00 98.19 80 GLN A N 1
ATOM 583 C CA . GLN A 1 80 ? 11.077 -7.194 -9.154 1.00 98.19 80 GLN A CA 1
ATOM 584 C C . GLN A 1 80 ? 9.890 -6.868 -8.244 1.00 98.19 80 GLN A C 1
ATOM 586 O O . GLN A 1 80 ? 8.831 -6.415 -8.681 1.00 98.19 80 GLN A O 1
ATOM 591 N N . MET A 1 81 ? 10.092 -7.078 -6.946 1.00 97.31 81 MET A N 1
ATOM 592 C CA . MET A 1 81 ? 9.222 -6.528 -5.910 1.00 97.31 81 MET A CA 1
ATOM 593 C C . MET A 1 81 ? 9.433 -5.017 -5.845 1.00 97.31 81 MET A C 1
ATOM 595 O O . MET A 1 81 ? 10.574 -4.582 -5.865 1.00 97.31 81 MET A O 1
ATOM 599 N N . LEU A 1 82 ? 8.365 -4.224 -5.745 1.00 98.38 82 LEU A N 1
ATOM 600 C CA . LEU A 1 82 ? 8.506 -2.768 -5.641 1.00 98.38 82 LEU A CA 1
ATOM 601 C C . LEU A 1 82 ? 8.952 -2.359 -4.234 1.00 98.38 82 LEU A C 1
ATOM 603 O O . LEU A 1 82 ? 9.838 -1.530 -4.064 1.00 98.38 82 LEU A O 1
ATOM 607 N N . GLY A 1 83 ? 8.315 -2.929 -3.218 1.00 98.25 83 GLY A N 1
ATOM 608 C CA . GLY A 1 83 ? 8.528 -2.523 -1.839 1.00 98.25 83 GLY A CA 1
ATOM 609 C C . GLY A 1 83 ? 7.414 -3.005 -0.932 1.00 98.25 83 GLY A C 1
ATOM 610 O O . GLY A 1 83 ? 6.624 -3.877 -1.302 1.00 98.25 83 GLY A O 1
ATOM 611 N N . GLU A 1 84 ? 7.338 -2.422 0.255 1.00 98.25 84 GLU A N 1
ATOM 612 C CA . GLU A 1 84 ? 6.369 -2.801 1.275 1.00 98.25 84 GLU A CA 1
ATOM 613 C C . GLU A 1 84 ? 5.748 -1.567 1.927 1.00 98.25 84 GLU A C 1
ATOM 615 O O . GLU A 1 84 ? 6.429 -0.586 2.223 1.00 98.25 84 GLU A O 1
ATOM 620 N N . LEU A 1 85 ? 4.438 -1.630 2.154 1.00 98.69 85 LEU A N 1
ATOM 621 C CA . LEU A 1 85 ? 3.706 -0.704 3.008 1.00 98.69 85 LEU A CA 1
ATOM 622 C C . LEU A 1 85 ? 3.473 -1.382 4.359 1.00 98.69 85 LEU A C 1
ATOM 624 O O . LEU A 1 85 ? 2.804 -2.417 4.424 1.00 98.69 85 LEU A O 1
ATOM 628 N N . GLU A 1 86 ? 3.982 -0.778 5.429 1.00 98.56 86 GLU A N 1
ATOM 629 C CA . GLU A 1 86 ? 3.726 -1.200 6.804 1.00 98.56 86 GLU A CA 1
ATOM 630 C C . GLU A 1 86 ? 2.799 -0.204 7.509 1.00 98.56 86 GLU A C 1
ATOM 632 O O . GLU A 1 86 ? 2.961 1.014 7.393 1.00 98.56 86 GLU A O 1
ATOM 637 N N . ILE A 1 87 ? 1.823 -0.722 8.259 1.00 98.75 87 ILE A N 1
ATOM 638 C CA . ILE A 1 87 ? 0.948 0.077 9.123 1.00 98.75 87 ILE A CA 1
ATOM 639 C C . ILE A 1 87 ? 1.020 -0.484 10.539 1.00 98.75 87 ILE A C 1
ATOM 641 O O . ILE A 1 87 ? 0.367 -1.481 10.862 1.00 98.75 87 ILE A O 1
ATOM 645 N N . ALA A 1 88 ? 1.792 0.186 11.388 1.00 98.56 88 ALA A N 1
ATOM 646 C CA . ALA A 1 88 ? 1.947 -0.148 12.793 1.00 98.56 88 ALA A CA 1
ATOM 647 C C . ALA A 1 88 ? 0.784 0.427 13.614 1.00 98.56 88 ALA A C 1
ATOM 649 O O . ALA A 1 88 ? 0.509 1.629 13.575 1.00 98.56 88 ALA A O 1
ATOM 650 N N . LEU A 1 89 ? 0.136 -0.431 14.397 1.00 98.44 89 LEU A N 1
ATOM 651 C CA . LEU A 1 89 ? -0.979 -0.136 15.297 1.00 98.44 89 LEU A CA 1
ATOM 652 C C . LEU A 1 89 ? -0.647 -0.686 16.700 1.00 98.44 89 LEU A C 1
ATOM 654 O O . LEU A 1 89 ? -1.151 -1.743 17.087 1.00 98.44 89 LEU A O 1
ATOM 658 N N . PRO A 1 90 ? 0.233 -0.011 17.466 1.00 97.94 90 PRO A N 1
ATOM 659 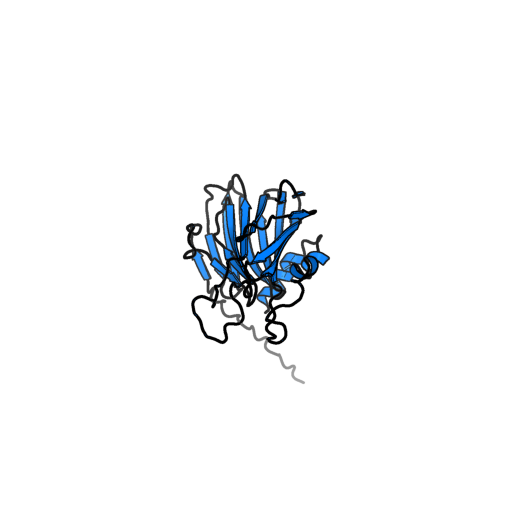C CA . PRO A 1 90 ? 0.652 -0.487 18.783 1.00 97.94 90 PRO A CA 1
ATOM 660 C C . PRO A 1 90 ? -0.539 -0.665 19.730 1.00 97.94 90 PRO A C 1
ATOM 662 O O . PRO A 1 90 ? -1.411 0.203 19.796 1.00 97.94 90 PRO A O 1
ATOM 665 N N . GLY A 1 91 ? -0.565 -1.760 20.492 1.00 97.62 91 GLY A N 1
ATOM 666 C CA . GLY A 1 91 ? -1.666 -2.066 21.411 1.00 97.62 91 GLY A CA 1
ATOM 667 C C . GLY A 1 91 ? -2.795 -2.889 20.785 1.00 97.62 91 GLY A C 1
ATOM 668 O O . GLY A 1 91 ? -3.773 -3.193 21.465 1.00 97.62 91 GLY A O 1
ATOM 669 N N . HIS A 1 92 ? -2.688 -3.260 19.506 1.00 98.31 92 HIS A N 1
ATOM 670 C CA . HIS A 1 92 ? -3.680 -4.089 18.815 1.00 98.31 92 HIS A CA 1
ATOM 671 C C . HIS A 1 92 ? -3.354 -5.594 18.868 1.00 98.31 92 HIS A C 1
ATOM 673 O O . HIS A 1 92 ? -4.009 -6.391 18.198 1.00 98.31 92 HIS A O 1
ATOM 679 N N . GLU A 1 93 ? -2.374 -6.008 19.675 1.00 97.88 93 GLU A N 1
ATOM 680 C CA . GLU A 1 93 ? -1.986 -7.409 19.842 1.00 97.88 93 GLU A CA 1
ATOM 681 C C . GLU A 1 93 ? -3.107 -8.217 20.512 1.00 97.88 93 GLU A C 1
ATOM 683 O O . GLU A 1 93 ? -3.846 -7.702 21.356 1.00 97.88 93 GLU A O 1
ATOM 688 N N . ASN A 1 94 ? -3.190 -9.515 20.213 1.00 97.06 94 ASN A N 1
ATOM 689 C CA . ASN A 1 94 ? -4.160 -10.443 20.813 1.00 97.06 94 ASN A CA 1
ATOM 690 C C . ASN A 1 94 ? -5.627 -9.956 20.739 1.00 97.06 94 ASN A C 1
ATOM 692 O O . ASN A 1 94 ? -6.285 -9.855 21.782 1.00 97.06 94 ASN A O 1
ATOM 696 N N . PRO A 1 95 ? -6.159 -9.608 19.553 1.00 98.00 95 PRO A N 1
ATOM 697 C CA . PRO A 1 95 ? -7.564 -9.249 19.441 1.00 98.00 95 PRO A CA 1
ATOM 698 C C . PRO A 1 95 ? -8.467 -10.486 19.528 1.00 98.00 95 PRO A C 1
ATOM 700 O O . PRO A 1 95 ? -8.019 -11.628 19.407 1.00 98.00 95 PRO A O 1
ATOM 703 N N . VAL A 1 96 ? -9.765 -10.243 19.672 1.00 98.62 96 VAL A N 1
ATOM 704 C CA . VAL A 1 96 ? -10.815 -11.265 19.582 1.00 98.62 96 VAL A CA 1
ATOM 705 C C . VAL A 1 96 ? -11.655 -11.050 18.324 1.00 98.62 96 VAL A C 1
ATOM 707 O O . VAL A 1 96 ? -11.539 -10.024 17.653 1.00 98.62 96 VAL A O 1
ATOM 710 N N . HIS A 1 97 ? -12.478 -12.040 17.965 1.00 98.31 97 HIS A N 1
ATOM 711 C CA . HIS A 1 97 ? -13.376 -11.974 16.799 1.00 98.31 97 HIS A CA 1
ATOM 712 C C . HIS A 1 97 ? -12.666 -11.613 15.480 1.00 98.31 97 HIS A C 1
ATOM 714 O O . HIS A 1 97 ? -13.219 -10.924 14.623 1.00 98.31 97 HIS A O 1
ATOM 720 N N . TYR A 1 98 ? -11.422 -12.069 15.326 1.00 98.75 98 TYR A N 1
ATOM 721 C CA . TYR A 1 98 ? -10.625 -11.791 14.142 1.00 98.75 98 TYR A CA 1
ATOM 722 C C . TYR A 1 98 ? -11.179 -12.512 12.906 1.00 98.75 98 TYR A C 1
ATOM 724 O O . TYR A 1 98 ? -11.535 -13.691 12.952 1.00 98.75 98 TYR A O 1
ATOM 732 N N . ARG A 1 99 ? -11.174 -11.811 11.773 1.00 98.62 99 ARG A N 1
ATOM 733 C CA . ARG A 1 99 ? -11.425 -12.360 10.442 1.00 98.62 99 ARG A CA 1
ATOM 734 C C . ARG A 1 99 ? -10.674 -11.548 9.395 1.00 98.62 99 ARG A C 1
ATOM 736 O O . ARG A 1 99 ? -10.647 -10.322 9.461 1.00 98.62 99 ARG A O 1
ATOM 743 N N . ARG A 1 100 ? -10.146 -12.221 8.378 1.00 98.62 100 ARG A N 1
ATOM 744 C CA . ARG A 1 100 ? -9.766 -11.595 7.108 1.00 98.62 100 ARG A CA 1
ATOM 745 C C . ARG A 1 100 ? -10.420 -12.322 5.950 1.00 98.62 100 ARG A C 1
ATOM 747 O O . ARG A 1 100 ? -10.582 -13.541 6.003 1.00 98.62 100 ARG A O 1
ATOM 754 N N . ASP A 1 101 ? -10.776 -11.593 4.907 1.00 98.25 101 ASP A N 1
ATOM 755 C CA . ASP A 1 101 ? -11.365 -12.182 3.718 1.00 98.25 101 ASP A CA 1
ATOM 756 C C . ASP A 1 101 ? -11.102 -11.395 2.437 1.00 98.25 101 ASP A C 1
ATOM 758 O O . ASP A 1 101 ? -10.831 -10.203 2.477 1.00 98.25 101 ASP A O 1
ATOM 762 N N . LEU A 1 102 ? -11.139 -12.087 1.302 1.00 98.31 102 LEU A N 1
ATOM 763 C CA . LEU A 1 102 ? -11.116 -11.505 -0.034 1.00 98.31 102 LEU A CA 1
ATOM 764 C C . LEU A 1 102 ? -12.470 -11.768 -0.682 1.00 98.31 102 LEU A C 1
ATOM 766 O O . LEU A 1 102 ? -12.808 -12.921 -0.968 1.00 98.31 102 LEU A O 1
ATOM 770 N N . ASN A 1 103 ? -13.234 -10.704 -0.914 1.00 97.06 103 ASN A N 1
ATOM 771 C CA . ASN A 1 103 ? -14.469 -10.771 -1.677 1.00 97.06 103 ASN A CA 1
ATOM 772 C C . ASN A 1 103 ? -14.142 -10.744 -3.173 1.00 97.06 103 ASN A C 1
ATOM 774 O O . ASN A 1 103 ? -13.735 -9.712 -3.698 1.00 97.06 103 ASN A O 1
ATOM 778 N N . LEU A 1 104 ? -14.346 -11.867 -3.861 1.00 95.38 104 LEU A N 1
ATOM 779 C CA . LEU A 1 104 ? -14.055 -12.015 -5.288 1.00 95.38 104 LEU A CA 1
ATOM 780 C C . LEU A 1 104 ? -15.055 -11.272 -6.182 1.00 95.38 104 LEU A C 1
ATOM 782 O O . LEU A 1 104 ? -14.724 -10.970 -7.319 1.00 95.38 104 LEU A O 1
ATOM 786 N N . GLY A 1 105 ? -16.260 -10.977 -5.683 1.00 93.44 105 GLY A N 1
ATOM 787 C CA . GLY A 1 105 ? -17.261 -10.208 -6.428 1.00 93.44 105 GLY A CA 1
ATOM 788 C C . GLY A 1 105 ? -17.033 -8.697 -6.380 1.00 93.44 105 GLY A C 1
ATOM 789 O O . GLY A 1 105 ? -17.492 -7.992 -7.264 1.00 93.44 105 GLY A O 1
ATOM 790 N N . GLU A 1 106 ? -16.333 -8.203 -5.356 1.00 94.44 106 GLU A N 1
ATOM 791 C CA . GLU A 1 106 ? -15.993 -6.777 -5.215 1.00 94.44 106 GLU A CA 1
ATOM 792 C C . GLU A 1 106 ? -14.496 -6.504 -5.439 1.00 94.44 106 GLU A C 1
ATOM 794 O O . GLU A 1 106 ? -14.087 -5.351 -5.465 1.00 94.44 106 GLU A O 1
ATOM 799 N N . ALA A 1 107 ? -13.659 -7.542 -5.537 1.00 96.19 107 ALA A N 1
ATOM 800 C CA . ALA A 1 107 ? -12.197 -7.443 -5.537 1.00 96.19 107 ALA A CA 1
ATOM 801 C C . ALA A 1 107 ? -11.631 -6.618 -4.354 1.00 96.19 107 ALA A C 1
ATOM 803 O O . ALA A 1 107 ? -10.675 -5.857 -4.505 1.00 96.19 107 ALA A O 1
ATOM 804 N N . ILE A 1 108 ? -12.223 -6.775 -3.162 1.00 97.94 108 ILE A N 1
ATOM 805 C CA . ILE A 1 108 ? -11.814 -6.083 -1.927 1.00 97.94 108 ILE A CA 1
ATOM 806 C C . ILE A 1 108 ? -11.324 -7.105 -0.901 1.00 97.94 108 ILE A C 1
ATOM 808 O O . ILE A 1 108 ? -12.058 -8.025 -0.525 1.00 97.94 108 ILE A O 1
ATOM 812 N N . ALA A 1 109 ? -10.106 -6.905 -0.397 1.00 98.62 109 ALA A N 1
ATOM 813 C CA . ALA A 1 109 ? -9.612 -7.587 0.793 1.00 98.62 109 ALA A CA 1
ATOM 814 C C . ALA A 1 109 ? -10.050 -6.825 2.052 1.00 98.62 109 ALA A C 1
ATOM 816 O O . ALA A 1 109 ? -9.926 -5.605 2.130 1.00 98.62 109 ALA A O 1
ATOM 817 N N . SER A 1 110 ? -10.558 -7.539 3.051 1.00 98.62 110 SER A N 1
ATOM 818 C CA . SER A 1 110 ? -11.014 -7.003 4.330 1.00 98.62 110 SER A CA 1
ATOM 819 C C . SER A 1 110 ? -10.317 -7.690 5.500 1.00 98.62 110 SER A C 1
ATOM 821 O O . SER A 1 110 ? -10.037 -8.885 5.461 1.00 98.62 110 SER A O 1
ATOM 823 N N . VAL A 1 111 ? -10.092 -6.942 6.577 1.00 98.81 111 VAL A N 1
ATOM 824 C CA . VAL A 1 111 ? -9.677 -7.455 7.890 1.00 98.81 111 VAL A CA 1
ATOM 825 C C . VAL A 1 111 ? -10.586 -6.823 8.933 1.00 98.81 111 VAL A C 1
ATOM 827 O O . VAL A 1 111 ? -10.790 -5.613 8.907 1.00 98.81 111 VAL A O 1
ATOM 830 N N . SER A 1 112 ? -11.124 -7.603 9.858 1.00 98.81 112 SER A N 1
ATOM 831 C CA . SER A 1 112 ? -11.928 -7.115 10.977 1.00 98.81 112 SER A CA 1
ATOM 832 C C . SER A 1 112 ? -11.547 -7.829 12.259 1.00 98.81 112 SER A C 1
ATOM 834 O O . SER A 1 112 ? -11.282 -9.029 12.235 1.00 98.81 112 SER A O 1
ATOM 836 N N . TYR A 1 113 ? -11.534 -7.109 13.370 1.00 98.88 113 TYR A N 1
ATOM 837 C CA . TYR A 1 113 ? -11.257 -7.674 14.685 1.00 98.88 113 TYR A CA 1
ATOM 838 C C . TYR A 1 113 ? -11.755 -6.742 15.786 1.00 98.88 113 TYR A C 1
ATOM 840 O O . TYR A 1 113 ? -12.024 -5.564 15.548 1.00 98.88 113 TYR A O 1
ATOM 848 N N . GLU A 1 114 ? -11.820 -7.263 17.005 1.00 98.81 114 GLU A N 1
ATOM 849 C CA . GLU A 1 114 ? -12.180 -6.509 18.195 1.00 98.81 114 GLU A CA 1
ATOM 850 C C . GLU A 1 114 ? -11.001 -6.428 19.165 1.00 98.81 114 GLU A C 1
ATOM 852 O O . GLU A 1 114 ? -10.351 -7.432 19.468 1.00 98.81 114 GLU A O 1
ATOM 857 N N . LYS A 1 115 ? -10.744 -5.230 19.689 1.00 98.44 115 LYS A N 1
ATOM 858 C CA . LYS A 1 115 ? -9.765 -4.997 20.752 1.00 98.44 115 LYS A CA 1
ATOM 859 C C . LYS A 1 115 ? -10.348 -4.030 21.776 1.00 98.44 115 LYS A C 1
ATOM 861 O O . LYS A 1 115 ? -10.855 -2.976 21.404 1.00 98.44 115 LYS A O 1
ATOM 866 N N . ASP A 1 116 ? -10.310 -4.409 23.054 1.00 97.38 116 ASP A N 1
ATOM 867 C CA . ASP A 1 116 ? -10.817 -3.615 24.185 1.00 97.38 116 ASP A CA 1
ATOM 868 C C . ASP A 1 116 ? -12.255 -3.085 23.978 1.00 97.38 116 ASP A C 1
ATOM 870 O O . ASP A 1 116 ? -12.577 -1.940 24.300 1.00 97.38 116 ASP A O 1
ATOM 874 N N . GLY A 1 117 ? -13.125 -3.922 23.394 1.00 98.00 117 GLY A N 1
ATOM 875 C CA . GLY A 1 117 ? -14.522 -3.595 23.082 1.00 98.00 117 GLY A CA 1
ATOM 876 C C . GLY A 1 117 ? -14.725 -2.694 21.854 1.00 98.00 117 GLY A C 1
ATOM 877 O O . GLY A 1 117 ? -15.845 -2.254 21.591 1.00 98.00 117 GLY A O 1
ATOM 878 N N . ILE A 1 118 ? -13.667 -2.389 21.099 1.00 98.69 118 ILE A N 1
ATOM 879 C CA . ILE A 1 118 ? -13.705 -1.554 19.894 1.00 98.69 118 ILE A CA 1
ATOM 880 C C . ILE A 1 118 ? -13.561 -2.455 18.673 1.00 98.69 118 ILE A C 1
ATOM 882 O O . ILE A 1 118 ? -12.629 -3.252 18.585 1.00 98.69 118 ILE A O 1
ATOM 886 N N . GLN A 1 119 ? -14.468 -2.296 17.714 1.00 98.81 119 GLN A N 1
ATOM 887 C CA . GLN A 1 119 ? -14.405 -2.992 16.435 1.00 98.81 119 GLN A CA 1
ATOM 888 C C . GLN A 1 119 ? -13.520 -2.200 15.481 1.00 98.81 119 GLN A C 1
ATOM 890 O O . GLN A 1 119 ? -13.759 -1.012 15.254 1.00 98.81 119 GLN A O 1
ATOM 895 N N . TYR A 1 120 ? -12.535 -2.865 14.898 1.00 98.88 120 TYR A N 1
ATOM 896 C CA . TYR A 1 120 ? -11.646 -2.318 13.886 1.00 98.88 120 TYR A CA 1
ATOM 897 C C . TYR A 1 120 ? -11.897 -3.015 12.560 1.00 98.88 120 TYR A C 1
ATOM 899 O O . TYR A 1 120 ? -12.136 -4.223 12.508 1.00 98.88 120 TYR A O 1
ATOM 907 N N . ARG A 1 121 ? -11.819 -2.251 11.472 1.00 98.75 121 ARG A N 1
ATOM 908 C CA . ARG A 1 121 ? -11.927 -2.786 10.118 1.00 98.75 121 ARG A CA 1
ATOM 909 C C . ARG A 1 121 ? -10.912 -2.135 9.196 1.00 98.75 121 ARG A C 1
ATOM 911 O O . ARG A 1 121 ? -10.680 -0.928 9.279 1.00 98.75 121 ARG A O 1
ATOM 918 N N . ARG A 1 122 ? -10.334 -2.951 8.318 1.00 98.56 122 ARG A N 1
ATOM 919 C CA . ARG A 1 122 ? -9.484 -2.539 7.208 1.00 98.56 122 ARG A CA 1
ATOM 920 C C . ARG A 1 122 ? -10.062 -3.046 5.896 1.00 98.56 122 ARG A C 1
ATOM 922 O O . ARG A 1 122 ? -10.481 -4.196 5.839 1.00 98.56 122 ARG A O 1
ATOM 929 N N . GLU A 1 123 ? -10.064 -2.206 4.871 1.00 98.44 123 GLU A N 1
ATOM 930 C CA . GLU A 1 123 ? -10.350 -2.578 3.481 1.00 98.44 123 GLU A CA 1
ATOM 931 C C . GLU A 1 123 ? -9.163 -2.209 2.602 1.00 98.44 123 GLU A C 1
ATOM 933 O O . GLU A 1 123 ? -8.586 -1.134 2.771 1.00 98.44 123 GLU A O 1
ATOM 938 N N . VAL A 1 124 ? -8.821 -3.086 1.662 1.00 98.69 124 VAL A N 1
ATOM 939 C CA . VAL A 1 124 ? -7.746 -2.890 0.692 1.00 98.69 124 VAL A CA 1
ATOM 940 C C . VAL A 1 124 ? -8.234 -3.289 -0.693 1.00 98.69 124 VAL A C 1
ATOM 942 O O . VAL A 1 124 ? -8.805 -4.367 -0.857 1.00 98.69 124 VAL A O 1
ATOM 945 N N . PHE A 1 125 ? -8.002 -2.437 -1.684 1.00 97.94 125 PHE A N 1
ATOM 946 C CA . PHE A 1 125 ? -8.252 -2.725 -3.098 1.00 97.94 125 PHE A CA 1
ATOM 947 C C . PHE A 1 125 ? -7.367 -1.847 -3.982 1.00 97.94 125 PHE A C 1
ATOM 949 O O . PHE A 1 125 ? -6.757 -0.891 -3.502 1.00 97.94 125 PHE A O 1
ATOM 956 N N . VAL A 1 126 ? -7.296 -2.165 -5.273 1.00 96.44 126 VAL A N 1
ATOM 957 C CA . VAL A 1 126 ? -6.607 -1.334 -6.265 1.00 96.44 126 VAL A CA 1
ATOM 958 C C . VAL A 1 126 ? -7.643 -0.766 -7.223 1.00 96.44 126 VAL A C 1
ATOM 960 O O . VAL A 1 126 ? -8.252 -1.508 -7.981 1.00 96.44 126 VAL A O 1
ATOM 963 N N . HIS A 1 127 ? -7.831 0.548 -7.158 1.00 93.56 127 HIS A N 1
ATOM 964 C CA . HIS A 1 127 ? -8.805 1.302 -7.935 1.00 93.56 127 HIS A CA 1
ATOM 965 C C . HIS A 1 127 ? -8.427 1.364 -9.434 1.00 93.56 127 HIS A C 1
ATOM 967 O O . HIS A 1 127 ? -7.226 1.412 -9.741 1.00 93.56 127 HIS A O 1
ATOM 973 N N . PRO A 1 128 ? -9.402 1.467 -10.364 1.00 89.19 128 PRO A N 1
ATOM 974 C CA . PRO A 1 128 ? -9.178 1.642 -11.809 1.00 89.19 128 PRO A CA 1
ATOM 975 C C . PRO A 1 128 ? -8.146 2.718 -12.188 1.00 89.19 128 PRO A C 1
ATOM 977 O O . PRO A 1 128 ? -7.304 2.508 -13.059 1.00 89.19 128 PRO A O 1
ATOM 980 N N . ASP A 1 129 ? -8.123 3.836 -11.456 1.00 87.50 129 ASP A N 1
ATOM 981 C CA . ASP A 1 129 ? -7.130 4.924 -11.599 1.00 87.50 129 ASP A CA 1
ATOM 982 C C . ASP A 1 129 ? -5.674 4.512 -11.230 1.00 87.50 129 ASP A C 1
ATOM 984 O O . ASP A 1 129 ? -4.805 5.372 -11.114 1.00 87.50 129 ASP A O 1
ATOM 988 N N . LYS A 1 130 ? -5.384 3.213 -11.045 1.00 89.75 130 LYS A N 1
ATOM 989 C CA . LYS A 1 130 ? -4.085 2.638 -10.631 1.00 89.75 130 LYS A CA 1
ATOM 990 C C . LYS A 1 130 ? -3.600 3.110 -9.261 1.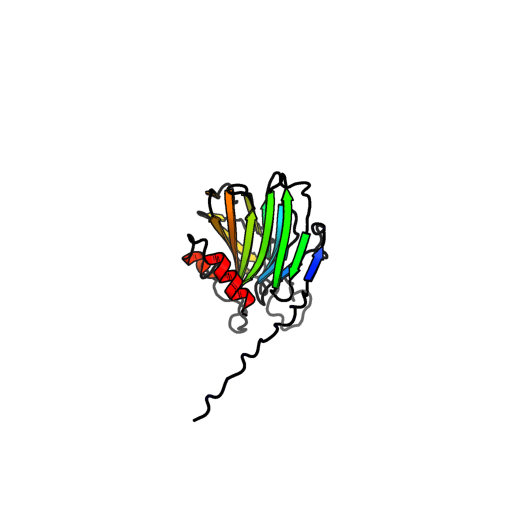00 89.75 130 LYS A C 1
ATOM 992 O O . LYS A 1 130 ? -2.411 3.343 -9.053 1.00 89.75 130 LYS A O 1
ATOM 997 N N . ILE A 1 131 ? -4.529 3.184 -8.313 1.00 92.31 131 ILE A N 1
ATOM 998 C CA . ILE A 1 131 ? -4.255 3.595 -6.935 1.00 92.31 131 ILE A CA 1
ATOM 999 C C . ILE A 1 131 ? -4.632 2.453 -5.996 1.00 92.31 131 ILE A C 1
ATOM 1001 O O . ILE A 1 131 ? -5.786 2.031 -5.964 1.00 92.31 131 ILE A O 1
ATOM 1005 N N . LEU A 1 132 ? -3.684 1.976 -5.195 1.00 96.56 132 LEU A N 1
ATOM 1006 C CA . LEU A 1 132 ? -3.975 1.096 -4.071 1.00 96.56 132 LEU A CA 1
ATOM 1007 C C . LEU A 1 132 ? -4.579 1.930 -2.939 1.00 96.56 132 LEU A C 1
ATOM 1009 O O . LEU A 1 132 ? -3.976 2.894 -2.465 1.00 96.56 132 LEU A O 1
ATOM 1013 N N . ILE A 1 133 ? -5.780 1.556 -2.514 1.00 96.25 133 ILE A N 1
ATOM 1014 C CA . ILE A 1 133 ? -6.529 2.209 -1.446 1.00 96.25 133 ILE A CA 1
ATOM 1015 C C . ILE A 1 133 ? -6.505 1.306 -0.218 1.00 96.25 133 ILE A C 1
ATOM 1017 O O . ILE A 1 133 ? -6.922 0.153 -0.292 1.00 96.25 133 ILE A O 1
ATOM 1021 N N . VAL A 1 134 ? -6.073 1.844 0.924 1.00 98.12 134 VAL A N 1
ATOM 1022 C CA . VAL A 1 134 ? -6.232 1.216 2.244 1.00 98.12 134 VAL A CA 1
ATOM 1023 C C . VAL A 1 134 ? -7.146 2.091 3.088 1.00 98.12 134 VAL A C 1
ATOM 1025 O O . VAL A 1 134 ? -6.859 3.267 3.304 1.00 98.12 134 V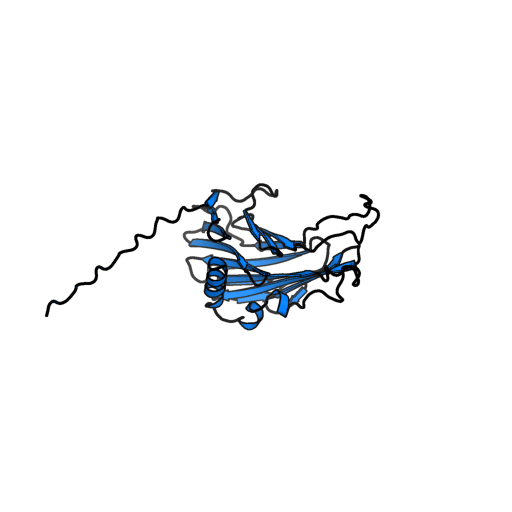AL A O 1
ATOM 1028 N N . ARG A 1 135 ? -8.232 1.530 3.610 1.00 97.88 135 ARG A N 1
ATOM 1029 C CA . ARG A 1 135 ? -9.150 2.216 4.523 1.00 97.88 135 ARG A CA 1
ATOM 1030 C C . ARG A 1 135 ? -9.108 1.561 5.888 1.00 97.88 135 ARG A C 1
ATOM 1032 O O . ARG A 1 135 ? -9.367 0.371 5.979 1.00 97.88 135 ARG A O 1
ATOM 1039 N N . LEU A 1 136 ? -8.836 2.331 6.939 1.00 98.44 136 LEU A N 1
ATOM 1040 C CA . LEU A 1 136 ? -8.916 1.903 8.335 1.00 98.44 136 LEU A CA 1
ATOM 1041 C C . LEU A 1 136 ? -10.077 2.628 9.012 1.00 98.44 136 LEU A C 1
ATOM 1043 O O . LEU A 1 136 ? -10.222 3.840 8.857 1.00 98.44 136 LEU A O 1
ATOM 1047 N N . THR A 1 137 ? -10.873 1.907 9.795 1.00 98.19 137 THR A N 1
ATOM 1048 C CA . THR A 1 137 ? -11.984 2.463 10.583 1.00 98.19 137 THR A CA 1
ATOM 1049 C C . THR A 1 137 ? -12.061 1.798 11.951 1.00 98.19 137 THR A C 1
ATOM 1051 O O . THR A 1 137 ? -11.737 0.615 12.070 1.00 98.19 137 THR A O 1
ATOM 1054 N N . ALA A 1 138 ? -12.546 2.531 12.952 1.00 98.25 138 ALA A N 1
ATOM 1055 C CA . ALA A 1 138 ? -12.859 2.001 14.275 1.00 98.25 138 ALA A CA 1
ATOM 1056 C C . ALA A 1 138 ? -14.293 2.367 14.697 1.00 98.25 138 ALA A C 1
ATOM 1058 O O . ALA A 1 138 ? -14.811 3.415 14.313 1.00 98.25 138 ALA A O 1
ATOM 1059 N N . SER A 1 139 ? -14.938 1.535 15.520 1.00 98.44 139 SER A N 1
ATOM 1060 C CA . SER A 1 139 ? -16.292 1.809 16.032 1.00 98.44 139 SER A CA 1
ATOM 1061 C C . SER A 1 139 ? -16.340 2.928 17.076 1.00 98.44 139 SER A C 1
ATOM 1063 O O . SER A 1 139 ? -17.411 3.465 17.356 1.00 98.44 139 SER A O 1
ATOM 1065 N N . ARG A 1 140 ? -15.188 3.298 17.650 1.00 98.38 140 ARG A N 1
ATOM 1066 C CA . ARG A 1 140 ? -15.041 4.407 18.594 1.00 98.38 140 ARG A CA 1
ATOM 1067 C C . ARG A 1 140 ? -14.233 5.527 17.949 1.00 98.38 140 ARG A C 1
ATOM 1069 O O . ARG A 1 140 ? -13.133 5.293 17.454 1.00 98.38 140 ARG A O 1
ATOM 1076 N N . ARG A 1 141 ? -14.758 6.753 18.012 1.00 98.00 141 ARG A N 1
ATOM 1077 C CA . ARG A 1 141 ? -14.040 7.955 17.568 1.00 98.00 141 ARG A CA 1
ATOM 1078 C C . ARG A 1 141 ? -12.702 8.103 18.295 1.00 98.00 141 ARG A C 1
ATOM 1080 O O . ARG A 1 141 ? -12.605 7.815 19.488 1.00 98.00 141 ARG A O 1
ATOM 1087 N N . GLY A 1 142 ? -11.685 8.538 17.567 1.00 98.06 142 GLY A N 1
ATOM 1088 C CA . GLY A 1 142 ? -10.332 8.761 18.052 1.00 98.06 142 GLY A CA 1
ATOM 1089 C C . GLY A 1 142 ? -9.562 7.500 18.441 1.00 98.06 142 GLY A C 1
ATOM 1090 O O . GLY A 1 142 ? -8.573 7.597 19.164 1.00 98.06 142 GLY A O 1
ATOM 1091 N N . ALA A 1 143 ? -10.004 6.314 18.016 1.00 98.31 143 ALA A N 1
ATOM 1092 C CA . ALA A 1 143 ? -9.401 5.052 18.440 1.00 98.31 143 ALA A CA 1
ATOM 1093 C C . ALA A 1 143 ? -8.204 4.593 17.589 1.00 98.31 143 ALA A C 1
ATOM 1095 O O . ALA A 1 143 ? -7.567 3.609 17.956 1.00 98.31 143 ALA A O 1
ATOM 1096 N N . LEU A 1 144 ? -7.883 5.269 16.479 1.00 98.50 144 LEU A N 1
ATOM 1097 C CA . LEU A 1 144 ? -6.751 4.912 15.619 1.00 98.50 144 LEU A CA 1
ATOM 1098 C C . LEU A 1 144 ? -5.529 5.779 15.936 1.00 98.50 144 LEU A C 1
ATOM 1100 O O . LEU A 1 144 ? -5.538 6.993 15.728 1.00 98.50 144 LEU A O 1
ATOM 1104 N N . THR A 1 145 ? -4.462 5.145 16.419 1.00 98.62 145 THR A N 1
ATOM 1105 C CA . THR A 1 145 ? -3.141 5.757 16.622 1.00 98.62 145 THR A CA 1
ATOM 1106 C C . THR A 1 145 ? -2.065 4.782 16.166 1.00 98.62 145 THR A C 1
ATOM 1108 O O . THR A 1 145 ? -2.163 3.592 16.450 1.00 98.62 145 THR A O 1
ATOM 1111 N N . GLY A 1 146 ? -1.051 5.272 15.460 1.00 98.38 146 GLY A N 1
ATOM 1112 C CA . GLY A 1 146 ? -0.052 4.404 14.858 1.00 98.38 146 GLY A CA 1
ATOM 1113 C C . GLY A 1 146 ? 0.916 5.130 13.936 1.00 98.38 146 GLY A C 1
ATOM 1114 O O . GLY A 1 146 ? 1.066 6.357 13.990 1.00 98.38 146 GLY A O 1
ATOM 1115 N N . ALA A 1 147 ? 1.595 4.350 13.102 1.00 98.38 147 ALA A N 1
ATOM 1116 C CA . ALA A 1 147 ? 2.547 4.844 12.120 1.00 98.38 147 ALA A CA 1
ATOM 1117 C C . ALA A 1 147 ? 2.426 4.091 10.791 1.00 98.38 147 ALA A C 1
ATOM 1119 O O . ALA A 1 147 ? 1.973 2.950 10.752 1.00 98.38 147 ALA A O 1
ATOM 1120 N N . ILE A 1 148 ? 2.827 4.752 9.712 1.00 98.69 148 ILE A N 1
ATOM 1121 C CA . ILE A 1 148 ? 2.875 4.223 8.354 1.00 98.69 148 ILE A CA 1
ATOM 1122 C C . ILE A 1 148 ? 4.302 4.390 7.848 1.00 98.69 148 ILE A C 1
ATOM 1124 O O . ILE A 1 148 ? 4.874 5.482 7.936 1.00 98.69 148 ILE A O 1
ATOM 1128 N N . GLU A 1 149 ? 4.847 3.314 7.300 1.00 98.19 149 GLU A N 1
ATOM 1129 C CA . GLU A 1 149 ? 6.153 3.277 6.657 1.00 98.19 149 GLU A CA 1
ATOM 1130 C C . GLU A 1 149 ? 6.001 2.715 5.245 1.00 98.19 149 GLU A C 1
ATOM 1132 O O . GLU A 1 149 ? 5.233 1.783 5.008 1.00 98.19 149 GLU A O 1
ATOM 1137 N N . LEU A 1 150 ? 6.721 3.313 4.303 1.00 98.25 150 LEU A N 1
ATOM 1138 C CA . LEU A 1 150 ? 6.847 2.817 2.942 1.00 98.25 150 LEU A CA 1
ATOM 1139 C C . LEU A 1 150 ? 8.321 2.485 2.732 1.00 98.25 150 LEU A C 1
ATOM 1141 O O . LEU A 1 150 ? 9.157 3.379 2.851 1.00 98.25 150 LEU A O 1
ATOM 1145 N N . ALA A 1 151 ? 8.627 1.223 2.456 1.00 97.69 151 ALA A N 1
ATOM 1146 C CA . ALA A 1 151 ? 9.986 0.724 2.295 1.00 97.69 151 ALA A CA 1
ATOM 1147 C C . ALA A 1 151 ? 10.237 0.282 0.851 1.00 97.69 151 ALA A C 1
ATOM 1149 O O . ALA A 1 151 ? 9.411 -0.407 0.252 1.00 97.69 151 ALA A O 1
ATOM 1150 N N . ASP A 1 152 ? 11.390 0.663 0.305 1.00 98.19 152 ASP A N 1
ATOM 1151 C CA . ASP A 1 152 ? 11.828 0.261 -1.029 1.00 98.19 152 ASP A CA 1
ATOM 1152 C C . ASP A 1 152 ? 12.510 -1.113 -1.010 1.00 98.19 152 ASP A C 1
ATOM 1154 O O . ASP A 1 152 ? 13.358 -1.383 -0.156 1.00 98.19 152 ASP A O 1
ATOM 1158 N N . ALA A 1 153 ? 12.210 -1.965 -1.990 1.00 98.12 153 ALA A N 1
ATOM 1159 C CA . ALA A 1 153 ? 12.855 -3.275 -2.109 1.00 98.12 153 ALA A CA 1
ATOM 1160 C C . ALA A 1 153 ? 14.306 -3.209 -2.631 1.00 98.12 153 ALA A C 1
ATOM 1162 O O . ALA A 1 153 ? 15.022 -4.212 -2.598 1.00 98.12 153 ALA A O 1
ATOM 1163 N N . HIS A 1 154 ? 14.748 -2.054 -3.131 1.00 98.12 154 HIS A N 1
ATOM 1164 C CA . HIS A 1 154 ? 16.019 -1.869 -3.832 1.00 98.12 154 HIS A CA 1
ATOM 1165 C C . HIS A 1 154 ? 16.932 -0.816 -3.179 1.00 98.12 154 HIS A C 1
ATOM 1167 O O . HIS A 1 154 ? 17.943 -0.426 -3.766 1.00 98.12 154 HIS A O 1
ATOM 1173 N N . GLY A 1 155 ? 16.616 -0.391 -1.952 1.00 96.75 155 GLY A N 1
ATOM 1174 C CA . GLY A 1 155 ? 17.446 0.500 -1.140 1.00 96.75 155 GLY A CA 1
ATOM 1175 C C . GLY A 1 155 ? 17.299 1.996 -1.429 1.00 96.75 155 GLY A C 1
ATOM 1176 O O . GLY A 1 155 ? 18.092 2.782 -0.907 1.00 96.75 155 GLY A O 1
ATOM 1177 N N . ALA A 1 156 ? 16.318 2.420 -2.232 1.00 97.25 156 ALA A N 1
ATOM 1178 C CA . ALA A 1 156 ? 15.984 3.835 -2.357 1.00 97.25 156 ALA A CA 1
ATOM 1179 C C . ALA A 1 156 ? 15.424 4.386 -1.032 1.00 97.25 156 ALA A C 1
ATOM 1181 O O . ALA A 1 156 ? 14.707 3.710 -0.298 1.00 97.25 156 ALA A O 1
ATOM 1182 N N . VAL A 1 157 ? 15.775 5.634 -0.714 1.00 96.06 157 VAL A N 1
ATOM 1183 C CA . VAL A 1 157 ? 15.383 6.273 0.549 1.00 96.06 157 VAL A CA 1
ATOM 1184 C C . VAL A 1 157 ? 13.990 6.875 0.424 1.00 96.06 157 VAL A C 1
ATOM 1186 O O . VAL A 1 157 ? 13.706 7.623 -0.513 1.00 96.06 157 VAL A O 1
ATOM 1189 N N . THR A 1 158 ? 13.149 6.600 1.415 1.00 96.81 158 THR A N 1
ATOM 1190 C CA . THR A 1 158 ? 11.833 7.220 1.552 1.00 96.81 158 THR A CA 1
ATOM 1191 C C . THR A 1 158 ? 11.973 8.665 2.004 1.00 96.81 158 THR A C 1
ATOM 1193 O O . THR A 1 158 ? 12.580 8.970 3.030 1.00 96.81 158 THR A O 1
ATOM 1196 N N . THR A 1 159 ? 11.389 9.564 1.224 1.00 95.00 159 THR A N 1
ATOM 1197 C CA . THR A 1 159 ? 11.292 10.991 1.529 1.00 95.00 159 THR A CA 1
ATOM 1198 C C . THR A 1 159 ? 9.886 11.314 2.005 1.00 95.00 159 THR A C 1
ATOM 1200 O O . THR A 1 159 ? 8.920 10.680 1.584 1.00 95.00 159 THR A O 1
ATOM 1203 N N . GLU A 1 160 ? 9.762 12.283 2.905 1.00 92.50 160 GLU A N 1
ATOM 1204 C CA . GLU A 1 160 ? 8.488 12.653 3.515 1.00 92.50 160 GLU A CA 1
ATOM 1205 C C . GLU A 1 160 ? 8.165 14.124 3.251 1.00 92.50 160 GLU A C 1
ATOM 1207 O O . GLU A 1 160 ? 9.049 14.984 3.274 1.00 92.50 160 GLU A O 1
ATOM 1212 N N . LYS A 1 161 ? 6.889 14.415 2.991 1.00 86.94 161 LYS A N 1
ATOM 1213 C CA . LYS A 1 161 ? 6.388 15.783 2.839 1.00 86.94 161 LYS A CA 1
ATOM 1214 C C . LYS A 1 161 ? 4.923 15.854 3.252 1.00 86.94 161 LYS A C 1
ATOM 1216 O O . LYS A 1 161 ? 4.087 15.141 2.701 1.00 86.94 161 LYS A O 1
ATOM 1221 N N . ASP A 1 162 ? 4.600 16.735 4.193 1.00 86.25 162 ASP A N 1
ATOM 1222 C CA . ASP A 1 162 ? 3.242 16.987 4.690 1.00 86.25 162 ASP A CA 1
ATOM 1223 C C . ASP A 1 162 ? 2.508 15.732 5.203 1.00 86.25 162 ASP A C 1
ATOM 1225 O O . ASP A 1 162 ? 2.595 15.386 6.377 1.00 86.25 162 ASP A O 1
ATOM 1229 N N . ARG A 1 163 ? 1.740 15.061 4.339 1.00 89.50 163 ARG A N 1
ATOM 1230 C CA . ARG A 1 163 ? 1.004 13.817 4.632 1.00 89.50 163 ARG A CA 1
ATOM 1231 C C . ARG A 1 163 ? 1.330 12.711 3.633 1.00 89.50 163 ARG A C 1
ATOM 1233 O O . ARG A 1 163 ? 0.511 11.821 3.400 1.00 89.50 163 ARG A O 1
ATOM 1240 N N . SER A 1 164 ? 2.494 12.808 3.004 1.00 92.56 164 SER A N 1
ATOM 1241 C CA . SER A 1 164 ? 2.934 11.920 1.939 1.00 92.56 164 SER A CA 1
ATOM 1242 C C . SER A 1 164 ? 4.310 11.329 2.210 1.00 92.56 164 SER A C 1
ATOM 1244 O O . SER A 1 164 ? 5.142 11.944 2.884 1.00 92.56 164 SER A O 1
ATOM 1246 N N . LEU A 1 165 ? 4.512 10.129 1.670 1.00 95.81 165 LEU A N 1
ATOM 1247 C CA . LEU A 1 165 ? 5.806 9.465 1.560 1.00 95.81 165 LEU A CA 1
ATOM 1248 C C . LEU A 1 165 ? 6.069 9.186 0.0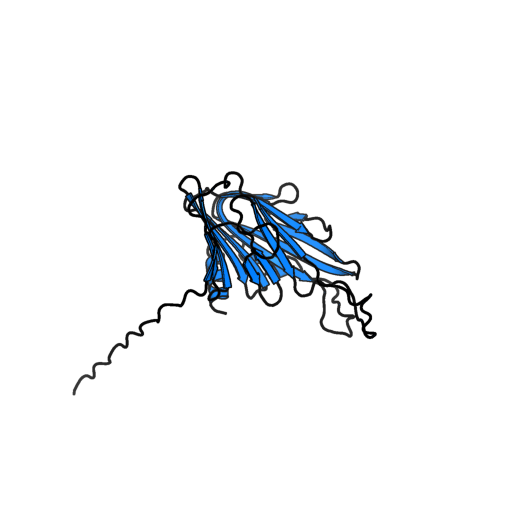82 1.00 95.81 165 LEU A C 1
ATOM 1250 O O . LEU A 1 165 ? 5.166 8.740 -0.626 1.00 95.81 165 LEU A O 1
ATOM 1254 N N . GLU A 1 166 ? 7.296 9.414 -0.367 1.00 95.81 166 GLU A N 1
ATOM 1255 C CA . GLU A 1 166 ? 7.716 9.213 -1.750 1.00 95.81 166 GLU A CA 1
ATOM 1256 C C . GLU A 1 166 ? 9.055 8.486 -1.827 1.00 95.81 166 GLU A C 1
ATOM 1258 O O . GLU A 1 166 ? 10.003 8.809 -1.109 1.00 95.81 166 GLU A O 1
ATOM 1263 N N . ILE A 1 167 ? 9.151 7.564 -2.779 1.00 97.12 167 ILE A N 1
ATOM 1264 C CA . ILE A 1 167 ? 10.373 6.860 -3.151 1.00 97.12 167 ILE A CA 1
ATOM 1265 C C . ILE A 1 167 ? 10.614 7.104 -4.634 1.00 97.12 167 ILE A C 1
ATOM 1267 O O . ILE A 1 167 ? 9.717 6.959 -5.462 1.00 97.12 167 ILE A O 1
ATOM 1271 N N . SER A 1 168 ? 11.843 7.472 -4.982 1.00 97.44 168 SER A N 1
ATOM 1272 C CA . SER A 1 168 ? 12.316 7.513 -6.366 1.00 97.44 168 SER A CA 1
ATOM 1273 C C . SER A 1 168 ? 13.576 6.673 -6.460 1.00 97.44 168 SER A C 1
ATOM 1275 O O . SER A 1 168 ? 14.551 6.947 -5.761 1.00 97.44 168 SER A O 1
ATOM 1277 N N . GLY A 1 169 ? 13.554 5.659 -7.316 1.00 97.44 169 GLY A N 1
ATOM 1278 C CA . GLY A 1 169 ? 14.637 4.697 -7.419 1.00 97.44 169 GLY A CA 1
ATOM 1279 C C . GLY A 1 169 ? 14.997 4.355 -8.856 1.00 97.44 169 GLY A C 1
ATOM 1280 O O . GLY A 1 169 ? 14.387 4.817 -9.826 1.00 97.44 169 GLY A O 1
ATOM 1281 N N . ARG A 1 170 ? 16.064 3.568 -8.987 1.00 97.81 170 ARG A N 1
ATOM 1282 C CA . ARG A 1 170 ? 16.609 3.129 -10.268 1.00 97.81 170 ARG A CA 1
ATOM 1283 C C . ARG A 1 170 ? 17.174 1.721 -10.124 1.00 97.81 170 ARG A C 1
ATOM 1285 O O . ARG A 1 170 ? 18.002 1.481 -9.252 1.00 97.81 170 ARG A O 1
ATOM 1292 N N . LEU A 1 171 ? 16.737 0.809 -10.985 1.00 97.75 171 LEU A N 1
ATOM 1293 C CA . LEU A 1 171 ? 17.274 -0.549 -11.062 1.00 97.75 171 LEU A CA 1
ATOM 1294 C C . LEU A 1 171 ? 18.656 -0.568 -11.746 1.00 97.75 171 LEU A C 1
ATOM 1296 O O . LEU A 1 171 ? 19.002 0.386 -12.448 1.00 97.75 171 LEU A O 1
ATOM 1300 N N . PRO A 1 172 ? 19.446 -1.654 -11.615 1.00 95.31 172 PRO A N 1
ATOM 1301 C CA . PRO A 1 172 ? 20.768 -1.757 -12.243 1.00 95.31 172 PRO A CA 1
ATOM 1302 C C . PRO A 1 172 ? 20.776 -1.601 -13.772 1.00 95.31 172 PRO A C 1
ATOM 1304 O O . PRO A 1 172 ? 21.738 -1.077 -14.324 1.00 95.31 172 PRO A O 1
ATOM 1307 N N . ASN A 1 173 ? 19.694 -1.991 -14.456 1.00 93.88 173 ASN A N 1
ATOM 1308 C CA . ASN A 1 173 ? 19.513 -1.761 -15.897 1.00 93.88 173 ASN A CA 1
ATOM 1309 C C . ASN A 1 173 ? 19.185 -0.289 -16.234 1.00 93.88 173 ASN A C 1
ATOM 1311 O O . ASN A 1 173 ? 18.984 0.064 -17.388 1.00 93.88 173 ASN A O 1
ATOM 1315 N N . GLY A 1 174 ? 19.073 0.601 -15.249 1.00 94.81 174 GLY A N 1
ATOM 1316 C CA . GLY A 1 174 ? 18.729 2.005 -15.448 1.00 94.81 174 GLY A CA 1
ATOM 1317 C C . GLY A 1 174 ? 17.232 2.295 -15.571 1.00 94.81 174 GLY A C 1
ATOM 1318 O O . GLY A 1 174 ? 16.881 3.462 -15.761 1.00 94.81 174 GLY A O 1
ATOM 1319 N N . LEU A 1 175 ? 16.350 1.292 -15.443 1.00 97.00 175 LEU A N 1
ATOM 1320 C CA . LEU A 1 175 ? 14.908 1.523 -15.326 1.00 97.00 175 LEU A CA 1
ATOM 1321 C C . LEU A 1 175 ? 14.635 2.357 -14.068 1.00 97.00 175 LEU A C 1
ATOM 1323 O O . LEU A 1 175 ? 15.053 2.000 -12.967 1.00 97.00 175 LEU A O 1
ATOM 1327 N N . GLN A 1 176 ? 13.962 3.486 -14.244 1.00 97.94 176 GLN A N 1
ATOM 1328 C CA . GLN A 1 176 ? 13.576 4.391 -13.170 1.00 97.94 176 GLN A CA 1
ATOM 1329 C C . GLN A 1 176 ? 12.166 4.056 -12.707 1.00 97.94 176 GLN A C 1
ATOM 1331 O O . GLN A 1 176 ? 11.291 3.768 -13.524 1.00 97.94 176 GLN A O 1
ATOM 1336 N N . TYR A 1 177 ? 11.930 4.161 -11.408 1.00 97.94 177 TYR A N 1
ATOM 1337 C CA . TYR A 1 177 ? 10.613 3.967 -10.825 1.00 97.94 177 TYR A CA 1
ATOM 1338 C C . TYR A 1 177 ? 10.349 4.984 -9.724 1.00 97.94 177 TYR A C 1
ATOM 1340 O O . TYR A 1 177 ? 11.267 5.546 -9.120 1.00 97.94 177 TYR A O 1
ATOM 1348 N N . LYS A 1 178 ? 9.067 5.238 -9.491 1.00 97.50 178 LYS A N 1
ATOM 1349 C CA . LYS A 1 178 ? 8.584 6.078 -8.405 1.00 97.50 178 LYS A CA 1
ATOM 1350 C C . LYS A 1 178 ? 7.386 5.398 -7.765 1.00 97.50 178 LYS A C 1
ATOM 1352 O O . LYS A 1 178 ? 6.499 4.919 -8.470 1.00 97.50 178 LYS A O 1
ATOM 1357 N N . SER A 1 179 ? 7.352 5.391 -6.444 1.00 96.88 179 SER A N 1
ATOM 1358 C CA . SER A 1 179 ? 6.174 5.036 -5.664 1.00 96.88 179 SER A CA 1
ATOM 1359 C C . SER A 1 179 ? 5.926 6.118 -4.631 1.00 96.88 179 SER A C 1
ATOM 1361 O O . SER A 1 179 ? 6.826 6.866 -4.244 1.00 96.88 179 SER A O 1
ATOM 1363 N N . GLY A 1 180 ? 4.683 6.249 -4.207 1.00 95.25 180 GLY A N 1
ATOM 1364 C CA . GLY A 1 180 ? 4.369 7.174 -3.143 1.00 95.25 180 GLY A CA 1
ATOM 1365 C C . GLY A 1 180 ? 2.956 7.000 -2.653 1.00 95.25 180 GLY A C 1
ATOM 1366 O O . GLY A 1 180 ? 2.093 6.464 -3.351 1.00 95.25 180 GLY A O 1
ATOM 1367 N N . LEU A 1 181 ? 2.733 7.468 -1.436 1.00 95.50 181 LEU A N 1
ATOM 1368 C CA . LEU A 1 181 ? 1.434 7.442 -0.800 1.00 95.50 181 LEU A CA 1
ATOM 1369 C C . LEU A 1 181 ? 1.077 8.789 -0.200 1.00 95.50 181 LEU A C 1
ATOM 1371 O O . LEU A 1 181 ? 1.939 9.600 0.129 1.00 95.50 181 LEU A O 1
ATOM 1375 N N . LEU A 1 182 ? -0.221 8.983 -0.027 1.00 92.62 182 LEU A N 1
ATOM 1376 C CA . LEU A 1 182 ? -0.826 10.115 0.648 1.00 92.62 182 LEU A CA 1
ATOM 1377 C C . LEU A 1 182 ? -1.844 9.599 1.664 1.00 92.62 182 LEU A C 1
ATOM 1379 O O . LEU A 1 182 ? -2.596 8.664 1.380 1.00 92.62 182 LEU A O 1
ATOM 1383 N N . VAL A 1 183 ? -1.891 10.234 2.835 1.00 92.31 183 VAL A N 1
ATOM 1384 C CA . VAL A 1 183 ? -2.796 9.856 3.924 1.00 92.31 183 VAL A CA 1
ATOM 1385 C C . VAL A 1 183 ? -3.801 10.964 4.208 1.00 92.31 183 VAL A C 1
ATOM 1387 O O . VAL A 1 183 ? -3.443 12.103 4.514 1.00 92.31 183 VAL A O 1
ATOM 1390 N N . ASN A 1 184 ? -5.080 10.601 4.181 1.00 90.69 184 ASN A N 1
ATOM 1391 C CA . ASN A 1 184 ? -6.174 11.432 4.661 1.00 90.69 184 ASN A CA 1
ATOM 1392 C C . ASN A 1 184 ? -6.752 10.849 5.956 1.00 90.69 184 ASN A C 1
ATOM 1394 O O . ASN A 1 184 ? -7.093 9.667 5.996 1.00 90.69 184 ASN A O 1
ATOM 1398 N N . SER A 1 185 ? -6.913 11.680 6.988 1.00 92.12 185 SER A N 1
ATOM 1399 C CA . SER A 1 185 ? -7.558 11.295 8.246 1.00 92.12 185 SER A CA 1
ATOM 1400 C C . SER A 1 185 ? -8.922 11.953 8.422 1.00 92.12 185 SER A C 1
ATOM 1402 O O . SER A 1 185 ? -9.147 13.097 8.026 1.00 92.12 185 SER A O 1
ATOM 1404 N N . GLU A 1 186 ? -9.831 11.224 9.058 1.00 93.00 186 GLU A N 1
ATOM 1405 C CA . GLU A 1 186 ? -11.046 11.770 9.658 1.00 93.00 186 GLU A CA 1
ATOM 1406 C C . GLU A 1 186 ? -10.824 11.860 11.163 1.00 93.00 186 GLU A C 1
ATOM 1408 O O . GLU A 1 186 ? -10.486 10.860 11.798 1.00 93.00 186 GLU A O 1
ATOM 1413 N N . GLY A 1 187 ? -10.965 13.060 11.727 1.00 93.69 187 GLY A N 1
ATOM 1414 C CA . GLY A 1 187 ? -10.534 13.324 13.098 1.00 93.69 187 GLY A CA 1
ATOM 1415 C C . GLY A 1 187 ? -9.015 13.185 13.283 1.00 93.69 187 GLY A C 1
ATOM 1416 O O . GLY A 1 187 ? -8.268 12.864 12.353 1.00 93.69 187 GLY A O 1
ATOM 1417 N N . GLY A 1 188 ? -8.558 13.444 14.507 1.00 95.94 188 GLY A N 1
ATOM 1418 C CA . GLY A 1 188 ? -7.155 13.282 14.884 1.00 95.94 188 GLY A CA 1
ATOM 1419 C C . GLY A 1 188 ? -6.175 14.149 14.092 1.00 95.94 188 GLY A C 1
ATOM 1420 O O . GLY A 1 188 ? -6.519 15.213 13.574 1.00 95.94 188 GLY A O 1
ATOM 1421 N N . SER A 1 189 ? -4.928 13.687 14.021 1.00 95.31 189 SER A N 1
ATOM 1422 C CA . SER A 1 189 ? -3.853 14.343 13.275 1.00 95.31 189 SER A CA 1
ATOM 1423 C C . SER A 1 189 ? -2.949 13.338 12.569 1.00 95.31 189 SER A C 1
ATOM 1425 O O . SER A 1 189 ? -2.782 12.212 13.038 1.00 95.31 189 SER A O 1
ATOM 1427 N N . VAL A 1 190 ? -2.319 13.790 11.482 1.00 95.31 190 VAL A N 1
ATOM 1428 C CA . VAL A 1 190 ? -1.259 13.084 10.748 1.00 95.31 190 VAL A CA 1
ATOM 1429 C C . VAL A 1 190 ? -0.062 14.022 10.617 1.00 95.31 190 VAL A C 1
ATOM 1431 O O . VAL A 1 190 ? -0.250 15.189 10.267 1.00 95.31 190 VAL A O 1
ATOM 1434 N N . SER A 1 191 ? 1.139 13.524 10.896 1.00 94.88 191 SER A N 1
ATOM 1435 C CA . SER A 1 191 ? 2.401 14.263 10.797 1.00 94.88 191 SER A CA 1
ATOM 1436 C C . SER A 1 191 ? 3.518 13.374 10.262 1.00 94.88 191 SER A C 1
ATOM 1438 O O . SER A 1 191 ? 3.530 12.174 10.527 1.00 94.88 191 SER A O 1
ATOM 1440 N N . THR A 1 192 ? 4.481 13.960 9.563 1.00 93.12 192 THR A N 1
ATOM 1441 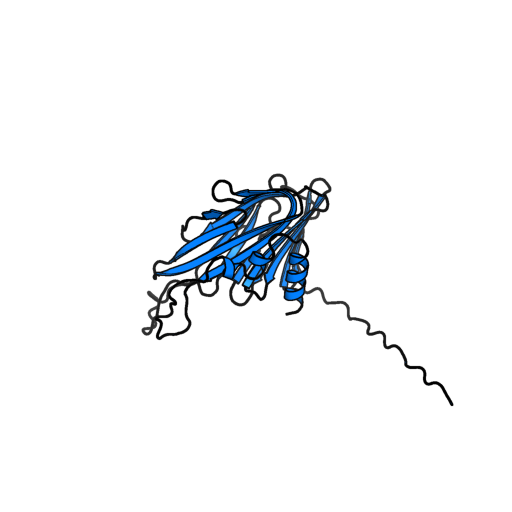C CA . THR A 1 192 ? 5.723 13.296 9.148 1.00 93.12 192 THR A CA 1
ATOM 1442 C C . THR A 1 192 ? 6.765 13.340 10.263 1.00 93.12 192 THR A C 1
ATOM 1444 O O . THR A 1 192 ? 6.940 14.385 10.893 1.00 93.12 192 THR A O 1
ATOM 1447 N N . GLU A 1 193 ? 7.445 12.226 10.516 1.00 87.75 193 GLU A N 1
ATOM 1448 C CA . GLU A 1 193 ? 8.572 12.157 11.446 1.00 87.75 193 GLU A CA 1
ATOM 1449 C C . GLU A 1 193 ? 9.507 10.992 11.089 1.00 87.75 193 GLU A C 1
ATOM 1451 O O . GLU A 1 193 ? 9.192 9.824 11.335 1.00 87.75 193 GLU A O 1
ATOM 1456 N N . GLY A 1 194 ? 10.703 11.312 10.592 1.00 85.06 194 GLY A N 1
ATOM 1457 C CA . GLY A 1 194 ? 11.796 10.344 10.467 1.00 85.06 194 GLY A CA 1
ATOM 1458 C C . GLY A 1 194 ? 11.587 9.324 9.347 1.00 85.06 194 GLY A C 1
ATOM 1459 O O . GLY A 1 194 ? 11.902 8.149 9.531 1.00 85.06 194 GLY A O 1
ATOM 1460 N N . GLY A 1 195 ? 11.038 9.767 8.213 1.00 87.50 195 GLY A N 1
ATOM 1461 C CA . GLY A 1 195 ? 10.734 8.928 7.048 1.00 87.50 195 GLY A CA 1
ATOM 1462 C C . GLY A 1 195 ? 9.433 8.135 7.194 1.00 87.50 195 GLY A C 1
ATOM 1463 O O . GLY A 1 195 ? 9.240 7.132 6.509 1.00 87.50 195 GLY A O 1
ATOM 1464 N N . ARG A 1 196 ? 8.553 8.550 8.111 1.00 94.88 196 ARG A N 1
ATOM 1465 C CA . ARG A 1 196 ? 7.303 7.863 8.457 1.00 94.88 196 ARG A CA 1
ATOM 1466 C C . ARG A 1 196 ? 6.175 8.864 8.619 1.00 94.88 196 ARG A C 1
ATOM 1468 O O . ARG A 1 196 ? 6.385 9.998 9.036 1.00 94.88 196 ARG A O 1
ATOM 1475 N N . LEU A 1 197 ? 4.947 8.409 8.399 1.00 97.19 197 LEU A N 1
ATOM 1476 C CA . LEU A 1 197 ? 3.758 9.157 8.802 1.00 97.19 197 LEU A CA 1
ATOM 1477 C C . LEU A 1 197 ? 3.250 8.625 10.134 1.00 97.19 197 LEU A C 1
ATOM 1479 O O . LEU A 1 197 ? 2.934 7.447 10.258 1.00 97.19 197 LEU A O 1
ATOM 1483 N N . ARG A 1 198 ? 3.120 9.492 11.133 1.00 97.81 198 ARG A N 1
ATOM 1484 C CA . ARG A 1 198 ? 2.441 9.187 12.393 1.00 97.81 198 ARG A CA 1
ATOM 1485 C C . ARG A 1 198 ? 1.026 9.716 12.356 1.00 97.81 198 ARG A C 1
ATOM 1487 O O . ARG A 1 198 ? 0.799 10.855 11.958 1.00 97.81 198 ARG A O 1
ATOM 1494 N N . PHE A 1 199 ? 0.086 8.913 12.830 1.00 97.75 199 PHE A N 1
ATOM 1495 C CA . PHE A 1 199 ? -1.297 9.328 13.014 1.00 97.75 199 PHE A CA 1
ATOM 1496 C C . PHE A 1 199 ? -1.720 9.117 14.462 1.00 97.75 199 PHE A C 1
ATOM 1498 O O . PHE A 1 199 ? -1.334 8.138 15.102 1.00 97.75 199 PHE A O 1
ATOM 1505 N N . LYS A 1 200 ? -2.513 10.044 14.998 1.00 98.31 200 LYS A N 1
ATOM 1506 C CA . LYS A 1 200 ? -2.947 10.009 16.396 1.00 98.31 200 LYS A CA 1
ATOM 1507 C C . LYS A 1 200 ? -4.411 10.378 16.519 1.00 98.31 200 LYS A C 1
ATOM 1509 O O . LYS A 1 200 ? -4.842 11.395 15.980 1.00 98.31 200 LYS A O 1
ATOM 1514 N N . GLY A 1 201 ? -5.150 9.570 17.273 1.00 98.19 201 GLY A N 1
ATOM 1515 C CA . GLY A 1 201 ? -6.540 9.839 17.627 1.00 98.19 201 GLY A CA 1
ATOM 1516 C C . GLY A 1 201 ? -7.465 10.023 16.424 1.00 98.19 201 GLY A C 1
ATOM 1517 O O . GLY A 1 201 ? -8.323 10.899 16.462 1.00 98.19 201 GLY A O 1
ATOM 1518 N N . CYS A 1 202 ? -7.271 9.255 15.350 1.00 97.44 202 CYS A N 1
ATOM 1519 C CA . CYS A 1 202 ? -8.114 9.316 14.155 1.00 97.44 202 CYS A CA 1
ATOM 1520 C C . CYS A 1 202 ? -9.372 8.444 14.321 1.00 97.44 202 CYS A C 1
ATOM 1522 O O . CYS A 1 202 ? -9.344 7.405 14.987 1.00 97.44 202 CYS A O 1
ATOM 1524 N N . ASP A 1 203 ? -10.471 8.858 13.696 1.00 95.81 203 ASP A N 1
ATOM 1525 C CA . ASP A 1 203 ? -11.711 8.081 13.564 1.00 95.81 203 ASP A CA 1
ATOM 1526 C C . ASP A 1 203 ? -11.578 7.060 12.427 1.00 95.81 203 ASP A C 1
ATOM 1528 O O . ASP A 1 203 ? -11.975 5.897 12.546 1.00 95.81 203 ASP A O 1
ATOM 1532 N N . ALA A 1 204 ? -10.979 7.509 11.322 1.00 96.19 204 ALA A N 1
ATOM 1533 C CA . ALA A 1 204 ? -10.677 6.705 10.152 1.00 96.19 204 ALA A CA 1
ATOM 1534 C C . ALA A 1 204 ? -9.465 7.258 9.391 1.00 96.19 204 ALA A C 1
ATOM 1536 O O . ALA A 1 204 ? -9.127 8.438 9.506 1.00 96.19 204 ALA A O 1
ATOM 1537 N N . LEU A 1 205 ? -8.831 6.405 8.586 1.00 94.81 205 LEU A N 1
ATOM 1538 C CA . LEU A 1 205 ? -7.729 6.768 7.692 1.00 94.81 205 LEU A CA 1
ATOM 1539 C C . LEU A 1 205 ? -7.960 6.184 6.309 1.00 94.81 205 LEU A C 1
ATOM 1541 O O . LEU A 1 205 ? -8.332 5.020 6.188 1.00 94.81 205 LEU A O 1
ATOM 1545 N N . THR A 1 206 ? -7.678 6.971 5.278 1.00 95.12 206 THR A N 1
ATOM 1546 C CA . THR A 1 206 ? -7.582 6.497 3.898 1.00 95.12 206 THR A CA 1
ATOM 1547 C C . THR A 1 206 ? -6.169 6.755 3.397 1.00 95.12 206 THR A C 1
ATOM 1549 O O . THR A 1 206 ? -5.721 7.901 3.381 1.00 95.12 206 THR A O 1
ATOM 1552 N N . ILE A 1 207 ? -5.482 5.691 2.996 1.00 95.56 207 ILE A N 1
ATOM 1553 C CA . ILE A 1 207 ? -4.162 5.722 2.371 1.00 95.56 207 ILE A CA 1
ATOM 1554 C C . ILE A 1 207 ? -4.368 5.487 0.878 1.00 95.56 207 ILE A C 1
ATOM 1556 O O . ILE A 1 207 ? -4.994 4.498 0.499 1.00 95.56 207 ILE A O 1
ATOM 1560 N N . CYS A 1 208 ? -3.843 6.385 0.051 1.00 94.69 208 CYS A N 1
ATOM 1561 C CA . CYS A 1 208 ? -3.840 6.259 -1.402 1.00 94.69 208 CYS A CA 1
ATOM 1562 C C . CYS A 1 208 ? -2.395 6.115 -1.868 1.00 94.69 208 CYS A C 1
ATOM 1564 O O . CYS A 1 208 ? -1.605 7.027 -1.636 1.00 94.69 208 CYS A O 1
ATOM 1566 N N . LEU A 1 209 ? -2.057 4.997 -2.505 1.00 96.06 209 LEU A N 1
ATOM 1567 C CA . LEU A 1 209 ? -0.708 4.681 -2.965 1.00 96.06 209 LEU A CA 1
ATOM 1568 C C . LEU A 1 209 ? -0.696 4.465 -4.474 1.00 96.06 209 LEU A C 1
ATOM 1570 O O . LEU A 1 209 ? -1.496 3.695 -4.997 1.00 96.06 209 LEU A O 1
ATOM 1574 N N . GLY A 1 210 ? 0.240 5.112 -5.160 1.00 95.56 210 GLY A N 1
ATOM 1575 C CA . GLY A 1 210 ? 0.484 4.918 -6.585 1.00 95.56 210 GLY A CA 1
ATOM 1576 C C . GLY A 1 210 ? 1.934 4.542 -6.861 1.00 95.56 210 GLY A C 1
ATOM 1577 O O . GLY A 1 210 ? 2.832 4.811 -6.058 1.00 95.56 210 GLY A O 1
ATOM 1578 N N . ALA A 1 211 ? 2.168 3.931 -8.020 1.00 96.44 211 ALA A N 1
ATOM 1579 C CA . ALA A 1 211 ? 3.503 3.612 -8.502 1.00 96.44 211 ALA A CA 1
ATOM 1580 C C . ALA A 1 211 ? 3.573 3.677 -10.029 1.00 96.44 211 ALA A C 1
ATOM 1582 O O . ALA A 1 211 ? 2.576 3.470 -10.720 1.00 96.44 211 ALA A O 1
ATOM 1583 N N . SER A 1 212 ? 4.758 3.968 -10.557 1.00 95.94 212 SER A N 1
ATOM 1584 C CA . SER A 1 212 ? 5.040 3.877 -11.989 1.00 95.94 212 SER A CA 1
ATOM 1585 C C . SER A 1 212 ? 6.523 3.646 -12.248 1.00 95.94 212 SER A C 1
ATOM 1587 O O . SER A 1 212 ? 7.372 3.949 -11.405 1.00 95.94 212 SER A O 1
ATOM 1589 N N . THR A 1 213 ? 6.833 3.177 -13.451 1.00 96.88 213 THR A N 1
ATOM 1590 C CA . THR A 1 213 ? 8.190 3.158 -13.997 1.00 96.88 213 THR A CA 1
ATOM 1591 C C . THR A 1 213 ? 8.281 4.081 -15.213 1.00 96.88 213 THR A C 1
ATOM 1593 O O . THR A 1 213 ? 7.273 4.599 -15.696 1.00 96.88 213 THR A O 1
ATOM 1596 N N . ASN A 1 214 ? 9.492 4.296 -15.725 1.00 96.12 214 ASN A N 1
ATOM 1597 C CA . ASN A 1 214 ? 9.691 4.879 -17.049 1.00 96.12 214 ASN A CA 1
ATOM 1598 C C . ASN A 1 214 ? 9.696 3.821 -18.168 1.00 96.12 214 ASN A C 1
ATOM 1600 O O . ASN A 1 214 ? 10.241 4.094 -19.232 1.00 96.12 214 ASN A O 1
ATOM 1604 N N . TYR A 1 215 ? 9.145 2.625 -17.956 1.00 95.25 215 TYR A N 1
ATOM 1605 C CA . TYR A 1 215 ? 9.048 1.601 -18.994 1.00 95.25 215 TYR A CA 1
ATOM 1606 C C . TYR A 1 215 ? 8.174 2.067 -20.166 1.00 95.25 215 TYR A C 1
ATOM 1608 O O . TYR A 1 215 ? 7.132 2.693 -19.974 1.00 95.25 215 TYR A O 1
ATOM 1616 N N . SER A 1 216 ? 8.585 1.718 -21.382 1.00 92.50 216 SER A N 1
ATOM 1617 C CA . SER A 1 216 ? 7.816 1.911 -22.611 1.00 92.50 216 SER A CA 1
ATOM 1618 C C . SER A 1 216 ? 7.700 0.585 -23.353 1.00 92.50 216 SER A C 1
ATOM 1620 O O . SER A 1 216 ? 8.669 -0.160 -23.457 1.00 92.50 216 SER A O 1
ATOM 1622 N N . LEU A 1 217 ? 6.532 0.305 -23.930 1.00 90.06 217 LEU A N 1
ATOM 1623 C CA . LEU A 1 217 ? 6.359 -0.823 -24.857 1.00 90.06 217 LEU A CA 1
ATOM 1624 C C . LEU A 1 217 ? 6.931 -0.527 -26.253 1.00 90.06 217 LEU A C 1
ATOM 1626 O O . LEU A 1 217 ? 6.887 -1.379 -27.139 1.00 90.06 217 LEU A O 1
ATOM 1630 N N . VAL A 1 218 ? 7.429 0.689 -26.482 1.00 88.62 218 VAL A N 1
ATOM 1631 C CA . VAL A 1 218 ? 7.903 1.118 -27.791 1.00 88.62 218 VAL A CA 1
ATOM 1632 C C . VAL A 1 218 ? 9.381 0.750 -27.951 1.00 88.62 218 VAL A C 1
ATOM 1634 O O . VAL A 1 218 ? 10.266 1.392 -27.391 1.00 88.62 218 VAL A O 1
ATOM 1637 N N . ASP A 1 219 ? 9.656 -0.254 -28.784 1.00 82.56 219 ASP A N 1
ATOM 1638 C CA . ASP A 1 219 ? 11.012 -0.769 -29.044 1.00 82.56 219 ASP A CA 1
ATOM 1639 C C . ASP A 1 219 ? 11.999 0.320 -29.506 1.00 82.56 219 ASP A C 1
ATOM 1641 O O . ASP A 1 219 ? 13.116 0.408 -29.003 1.00 82.56 219 ASP A O 1
ATOM 1645 N N . ARG A 1 220 ? 11.559 1.244 -30.376 1.00 83.62 220 ARG A N 1
ATOM 1646 C CA . ARG A 1 220 ? 12.399 2.361 -30.858 1.00 83.62 220 ARG A CA 1
ATOM 1647 C C . ARG A 1 220 ? 12.840 3.329 -29.749 1.00 83.62 220 ARG A C 1
ATOM 1649 O O . ARG A 1 220 ? 13.743 4.127 -29.969 1.00 83.62 220 ARG A O 1
ATOM 1656 N N . GLU A 1 221 ? 12.178 3.289 -28.593 1.00 83.19 221 GLU A N 1
ATOM 1657 C CA . GLU A 1 221 ? 12.518 4.066 -27.394 1.00 83.19 221 GLU A CA 1
ATOM 1658 C C . GLU A 1 221 ? 13.445 3.274 -26.452 1.00 83.19 221 GLU A C 1
ATOM 1660 O O . GLU A 1 221 ? 13.703 3.696 -25.329 1.00 83.19 221 GLU A O 1
ATOM 1665 N N . GLY A 1 222 ? 13.940 2.100 -26.867 1.00 85.31 222 GLY A N 1
ATOM 1666 C CA . GLY A 1 222 ? 14.770 1.235 -26.024 1.00 85.31 222 GLY A CA 1
ATOM 1667 C C . GLY A 1 222 ? 14.030 0.758 -24.773 1.00 85.31 222 GLY A C 1
ATOM 1668 O O . GLY A 1 222 ? 14.638 0.610 -23.709 1.00 85.31 222 GLY A O 1
ATOM 1669 N N . TYR A 1 223 ? 12.710 0.584 -24.900 1.00 90.62 223 TYR A N 1
ATOM 1670 C CA . TYR A 1 223 ? 11.782 0.245 -23.822 1.00 90.62 223 TYR A CA 1
ATOM 1671 C C . TYR A 1 223 ? 11.758 1.243 -22.654 1.00 90.62 223 TYR A C 1
ATOM 1673 O O . TYR A 1 223 ? 11.369 0.892 -21.538 1.00 90.62 223 TYR A O 1
ATOM 1681 N N . ARG A 1 224 ? 12.176 2.499 -22.879 1.00 92.81 224 ARG A N 1
ATOM 1682 C CA . ARG A 1 224 ? 12.259 3.524 -21.832 1.00 92.81 224 ARG A CA 1
ATOM 1683 C C . ARG A 1 224 ? 11.770 4.892 -22.302 1.00 92.81 224 ARG A C 1
ATOM 1685 O O . ARG A 1 224 ? 12.270 5.461 -23.262 1.00 92.81 224 ARG A O 1
ATOM 1692 N N . MET A 1 225 ? 10.862 5.473 -21.529 1.00 91.25 225 MET A N 1
ATOM 1693 C CA . MET A 1 225 ? 10.585 6.909 -21.516 1.00 91.25 225 MET A CA 1
ATOM 1694 C C . MET A 1 225 ? 11.663 7.659 -20.714 1.00 91.25 225 MET A C 1
ATOM 1696 O O . MET A 1 225 ? 12.465 7.058 -19.993 1.00 91.25 225 MET A O 1
ATOM 1700 N N . GLU A 1 226 ? 11.659 8.995 -20.766 1.00 88.50 226 GLU A N 1
ATOM 1701 C CA . GLU A 1 226 ? 12.633 9.808 -20.019 1.00 88.50 226 GLU A CA 1
ATOM 1702 C C . GLU A 1 226 ? 12.489 9.634 -18.494 1.00 88.50 226 GLU A C 1
ATOM 1704 O O . GLU A 1 226 ? 13.490 9.500 -17.782 1.00 88.50 226 GLU A O 1
ATOM 1709 N N . ARG A 1 227 ? 11.248 9.641 -17.981 1.00 90.50 227 ARG A N 1
ATOM 1710 C CA . ARG A 1 227 ? 10.943 9.657 -16.539 1.00 90.50 227 ARG A CA 1
ATOM 1711 C C . ARG A 1 227 ? 9.658 8.886 -16.213 1.00 90.50 227 ARG A C 1
ATOM 1713 O O . ARG A 1 227 ? 8.770 8.830 -17.063 1.00 90.50 227 ARG A O 1
ATOM 1720 N N . PRO A 1 228 ? 9.543 8.324 -14.994 1.00 89.75 228 PRO A N 1
ATOM 1721 C CA . PRO A 1 228 ? 8.271 7.830 -14.478 1.00 89.75 228 PRO A CA 1
ATOM 1722 C C . PRO A 1 228 ? 7.287 8.993 -14.269 1.00 89.75 228 PRO A C 1
ATOM 1724 O O . PRO A 1 228 ? 7.680 10.165 -14.272 1.00 89.75 228 PRO A O 1
ATOM 1727 N N . ALA A 1 229 ? 6.008 8.677 -14.062 1.00 85.75 229 ALA A N 1
ATOM 1728 C CA . ALA A 1 229 ? 5.005 9.698 -13.785 1.00 85.75 229 ALA A CA 1
ATOM 1729 C C . ALA A 1 229 ? 5.336 10.458 -12.477 1.00 85.75 229 ALA A C 1
ATOM 1731 O O . ALA A 1 229 ? 5.803 9.847 -11.509 1.00 85.75 229 ALA A O 1
ATOM 1732 N N . PRO A 1 230 ? 5.119 11.789 -12.428 1.00 85.06 230 PRO A N 1
ATOM 1733 C CA . PRO A 1 230 ? 5.327 12.575 -11.214 1.00 85.06 230 PRO A CA 1
ATOM 1734 C C . PRO A 1 230 ? 4.326 12.167 -10.128 1.00 85.06 230 PRO A C 1
ATOM 1736 O O . PRO A 1 230 ? 3.262 11.625 -10.430 1.00 85.06 230 PRO A O 1
ATOM 1739 N N . PHE A 1 231 ? 4.663 12.435 -8.866 1.00 82.19 231 PHE A N 1
ATOM 1740 C CA . PHE A 1 231 ? 3.918 11.939 -7.706 1.00 82.19 231 PHE A CA 1
ATOM 1741 C C . PHE A 1 231 ? 2.435 12.310 -7.738 1.00 82.19 231 PHE A C 1
ATOM 1743 O O . PHE A 1 231 ? 1.585 11.449 -7.536 1.00 82.19 231 PHE A O 1
ATOM 1750 N N . GLU A 1 232 ? 2.116 13.555 -8.078 1.00 79.38 232 GLU A N 1
ATOM 1751 C CA . GLU A 1 232 ? 0.747 14.065 -8.154 1.00 79.38 232 GLU A CA 1
ATOM 1752 C C . GLU A 1 232 ? -0.110 13.259 -9.139 1.00 79.38 232 GLU A C 1
ATOM 1754 O O . GLU A 1 232 ? -1.301 13.057 -8.908 1.00 79.38 232 GLU A O 1
ATOM 1759 N N . ASN A 1 233 ? 0.509 12.739 -10.203 1.00 81.69 233 ASN A N 1
ATOM 1760 C CA . ASN A 1 233 ? -0.158 11.880 -11.173 1.00 81.69 233 ASN A CA 1
ATOM 1761 C C . ASN A 1 233 ? -0.282 10.433 -10.672 1.00 81.69 233 ASN A C 1
ATOM 1763 O O . ASN A 1 233 ? -1.248 9.768 -11.033 1.00 81.69 233 ASN A O 1
ATOM 1767 N N . LEU A 1 234 ? 0.648 9.946 -9.838 1.00 80.62 234 LEU A N 1
ATOM 1768 C CA . LEU A 1 234 ? 0.597 8.586 -9.274 1.00 80.62 234 LEU A CA 1
ATOM 1769 C C . LEU A 1 234 ? -0.618 8.384 -8.378 1.00 80.62 234 LEU A C 1
ATOM 1771 O O . LEU A 1 234 ? -1.259 7.341 -8.424 1.00 80.62 234 LEU A O 1
ATOM 1775 N N . ILE A 1 235 ? -0.925 9.383 -7.558 1.00 77.19 235 ILE A N 1
ATOM 1776 C CA . ILE A 1 235 ? -2.071 9.354 -6.643 1.00 77.19 235 ILE A CA 1
ATOM 1777 C C . ILE A 1 235 ? -3.319 10.016 -7.254 1.00 77.19 235 ILE A C 1
ATOM 1779 O O . ILE A 1 235 ? -4.330 10.184 -6.571 1.00 77.19 235 ILE A O 1
ATOM 1783 N N . GLY A 1 236 ? -3.269 10.359 -8.547 1.00 69.94 236 GLY A N 1
ATOM 1784 C CA . GLY A 1 236 ? -4.390 10.808 -9.372 1.00 69.94 236 GLY A CA 1
ATOM 1785 C C . GLY A 1 236 ? -5.327 11.815 -8.695 1.00 69.94 236 GLY A C 1
ATOM 1786 O O . GLY A 1 236 ? -4.907 12.788 -8.064 1.00 69.94 236 GLY A O 1
ATOM 1787 N N . ARG A 1 237 ? -6.642 11.564 -8.795 1.00 64.38 237 ARG A N 1
ATOM 1788 C CA . ARG A 1 237 ? -7.691 12.401 -8.177 1.00 64.38 237 ARG A CA 1
ATOM 1789 C C . ARG A 1 237 ? -7.566 12.499 -6.648 1.00 64.38 237 ARG A C 1
ATOM 1791 O O . ARG A 1 237 ? -8.074 13.464 -6.078 1.00 64.38 237 ARG A O 1
ATOM 1798 N N . ALA A 1 238 ? -6.879 11.566 -5.978 1.00 64.62 238 ALA A N 1
ATOM 1799 C CA . ALA A 1 238 ? -6.716 11.608 -4.525 1.00 64.62 238 ALA A CA 1
ATOM 1800 C C . ALA A 1 238 ? -5.873 12.810 -4.066 1.00 64.62 238 ALA A C 1
ATOM 1802 O O . ALA A 1 238 ? -6.176 13.386 -3.020 1.00 64.62 238 ALA A O 1
ATOM 1803 N N . ALA A 1 239 ? -4.896 13.253 -4.870 1.00 64.88 239 ALA A N 1
ATOM 1804 C CA . ALA A 1 239 ? -4.141 14.479 -4.597 1.00 64.88 239 ALA A CA 1
ATOM 1805 C C . ALA A 1 239 ? -5.050 15.719 -4.571 1.00 64.88 239 ALA A C 1
ATOM 1807 O O . ALA A 1 239 ? -4.930 16.575 -3.699 1.00 64.88 239 ALA A O 1
ATOM 1808 N N . ALA A 1 240 ? -6.004 15.807 -5.501 1.00 61.09 240 ALA A N 1
ATOM 1809 C CA . ALA A 1 240 ? -6.878 16.971 -5.642 1.00 61.09 240 ALA A CA 1
ATOM 1810 C C . ALA A 1 240 ? -7.975 17.060 -4.566 1.00 61.09 240 ALA A C 1
ATOM 1812 O O . ALA A 1 240 ? -8.582 18.115 -4.390 1.00 61.09 240 ALA A O 1
ATOM 1813 N N . GLN A 1 241 ? -8.257 15.967 -3.850 1.00 56.22 241 GLN A N 1
ATOM 1814 C CA . GLN A 1 241 ? -9.422 15.863 -2.966 1.00 56.22 241 GLN A CA 1
ATOM 1815 C C . GLN A 1 241 ? -9.073 15.741 -1.471 1.00 56.22 241 GLN A C 1
ATOM 1817 O O . GLN A 1 241 ? -9.954 15.416 -0.680 1.00 56.22 241 GLN A O 1
ATOM 1822 N N . MET A 1 242 ? -7.832 16.042 -1.073 1.00 53.81 242 MET A N 1
ATOM 1823 C CA . MET A 1 242 ? -7.185 15.909 0.255 1.00 53.81 242 MET A CA 1
ATOM 1824 C C . MET A 1 242 ? -7.939 16.320 1.556 1.00 53.81 242 MET A C 1
ATOM 1826 O O . MET A 1 242 ? -7.335 16.295 2.625 1.00 53.81 242 MET A O 1
ATOM 1830 N N . GLY A 1 243 ? -9.223 16.695 1.528 1.00 48.69 243 GLY A N 1
ATOM 1831 C CA . GLY A 1 243 ? -9.974 17.195 2.689 1.00 48.69 243 GLY A CA 1
ATOM 1832 C C . GLY A 1 243 ? -11.403 16.670 2.875 1.00 48.69 243 GLY A C 1
ATOM 1833 O O . GLY A 1 243 ? -12.159 17.280 3.626 1.00 48.69 243 GLY A O 1
ATOM 1834 N N . SER A 1 244 ? -11.821 15.587 2.210 1.00 53.03 244 SER A N 1
ATOM 1835 C CA . SER A 1 244 ? -13.220 15.132 2.252 1.00 53.03 244 SER A CA 1
ATOM 1836 C C . SER A 1 244 ? -13.363 13.633 2.543 1.00 53.03 244 SER A C 1
ATOM 1838 O O . SER A 1 244 ? -12.964 12.784 1.748 1.00 53.03 244 SER A O 1
ATOM 1840 N N . ALA A 1 245 ? -14.053 13.299 3.641 1.00 51.41 245 ALA A N 1
ATOM 1841 C CA . ALA A 1 245 ? -14.527 11.942 3.952 1.00 51.41 245 ALA A CA 1
ATOM 1842 C C . ALA A 1 245 ? -15.386 11.323 2.824 1.00 51.41 245 ALA A C 1
ATOM 1844 O O . ALA A 1 245 ? -15.548 10.106 2.758 1.00 51.41 245 ALA A O 1
ATOM 1845 N N . LYS A 1 246 ? -15.909 12.142 1.894 1.00 54.97 246 LYS A N 1
ATOM 1846 C CA . LYS A 1 246 ? -16.673 11.670 0.728 1.00 54.97 246 LYS A CA 1
ATOM 1847 C C . LYS A 1 246 ? -15.820 10.892 -0.286 1.00 54.97 246 LYS A C 1
ATOM 1849 O O . LYS A 1 246 ? -16.391 10.198 -1.118 1.00 54.97 246 LYS A O 1
ATOM 1854 N N . ASN A 1 247 ? -14.488 10.948 -0.207 1.00 71.62 247 ASN A N 1
ATOM 1855 C CA . ASN A 1 247 ? -13.626 10.369 -1.242 1.00 71.62 247 ASN A CA 1
ATOM 1856 C C . ASN A 1 247 ? -13.545 8.843 -1.177 1.00 71.62 247 ASN A C 1
ATOM 1858 O O . ASN A 1 247 ? -13.551 8.194 -2.214 1.00 71.62 247 ASN A O 1
ATOM 1862 N N . TYR A 1 248 ? -13.489 8.252 0.024 1.00 86.62 248 TYR A N 1
ATOM 1863 C CA . TYR A 1 248 ? -13.398 6.792 0.137 1.00 86.62 248 TYR A CA 1
ATOM 1864 C C . TYR A 1 248 ? -14.638 6.107 -0.445 1.00 86.62 248 TYR A C 1
ATOM 1866 O O . TYR A 1 248 ? -14.514 5.154 -1.208 1.00 86.62 248 TYR A O 1
ATOM 1874 N N . ALA A 1 249 ? -15.828 6.612 -0.103 1.00 88.00 249 ALA A N 1
ATOM 1875 C CA . ALA A 1 249 ? -17.082 6.059 -0.600 1.00 88.00 249 ALA A CA 1
ATOM 1876 C C . ALA A 1 249 ? -17.158 6.124 -2.133 1.00 88.00 249 ALA A C 1
ATOM 1878 O O . ALA A 1 249 ? -17.571 5.147 -2.748 1.00 88.00 249 ALA A O 1
ATOM 1879 N N . MET A 1 250 ? -16.699 7.230 -2.732 1.00 86.44 250 MET A N 1
ATOM 1880 C CA . MET A 1 250 ? -16.598 7.367 -4.186 1.00 86.44 250 MET A CA 1
ATOM 1881 C C . MET A 1 250 ? -15.608 6.365 -4.787 1.00 86.44 250 MET A C 1
ATOM 1883 O O . MET A 1 250 ? -16.003 5.617 -5.666 1.00 86.44 250 MET A O 1
ATOM 1887 N N . PHE A 1 251 ? -14.374 6.268 -4.275 1.00 89.31 251 PHE A N 1
ATOM 1888 C CA . PHE A 1 251 ? -13.401 5.284 -4.775 1.00 89.31 251 PHE A CA 1
ATOM 1889 C C . PHE A 1 251 ? -13.916 3.849 -4.660 1.00 89.31 251 PHE A C 1
ATOM 1891 O O . PHE A 1 251 ? -13.760 3.060 -5.583 1.00 89.31 251 PHE A O 1
ATOM 1898 N N . ARG A 1 252 ? -14.547 3.491 -3.537 1.00 91.88 252 ARG A N 1
ATOM 1899 C CA . ARG A 1 252 ? -15.118 2.151 -3.364 1.00 91.88 252 ARG A CA 1
ATOM 1900 C C . ARG A 1 252 ? -16.257 1.907 -4.356 1.00 91.88 252 ARG A C 1
ATOM 1902 O O . ARG A 1 252 ? -16.374 0.803 -4.871 1.00 91.88 252 ARG A O 1
ATOM 1909 N N . GLN A 1 253 ? -17.110 2.903 -4.589 1.00 91.56 253 GLN A N 1
ATOM 1910 C CA . GLN A 1 253 ? -18.217 2.788 -5.534 1.00 91.56 253 GLN A CA 1
ATOM 1911 C C . GLN A 1 253 ? -17.715 2.644 -6.973 1.00 91.56 253 GLN A C 1
ATOM 1913 O O . GLN A 1 253 ? -18.133 1.701 -7.635 1.00 91.56 253 GLN A O 1
ATOM 1918 N N . ASP A 1 254 ? -16.825 3.535 -7.418 1.00 90.44 254 ASP A N 1
ATOM 1919 C CA . ASP A 1 254 ? -16.207 3.498 -8.750 1.00 90.44 254 ASP A CA 1
ATOM 1920 C C . A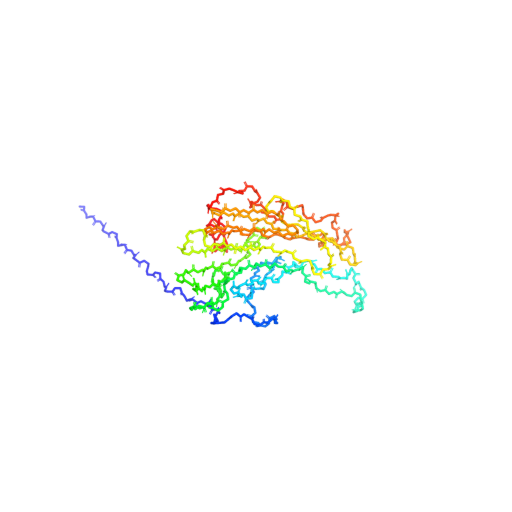SP A 1 254 ? -15.534 2.130 -8.982 1.00 90.44 254 ASP A C 1
ATOM 1922 O O . ASP A 1 254 ? -15.769 1.497 -10.004 1.00 90.44 254 ASP A O 1
ATOM 1926 N N . HIS A 1 255 ? -14.782 1.629 -7.993 1.00 92.75 255 HIS A N 1
ATOM 1927 C CA . HIS A 1 255 ? -14.117 0.319 -8.037 1.00 92.75 255 HIS A CA 1
ATOM 1928 C C . HIS A 1 255 ? -15.083 -0.865 -8.180 1.00 92.75 255 HIS A C 1
ATOM 1930 O O . HIS A 1 255 ? -14.844 -1.763 -8.971 1.00 92.75 255 HIS A O 1
ATOM 1936 N N . VAL A 1 256 ? -16.174 -0.895 -7.408 1.00 93.38 256 VAL A N 1
ATOM 1937 C CA . VAL A 1 256 ? -17.121 -2.031 -7.425 1.00 93.38 256 VAL A CA 1
ATOM 1938 C C . VAL A 1 256 ? -18.027 -2.020 -8.668 1.00 93.38 256 VAL A C 1
ATOM 1940 O O . VAL A 1 256 ? -18.689 -3.016 -8.949 1.00 93.38 256 VAL A O 1
ATOM 1943 N N . GLN A 1 257 ? -18.105 -0.898 -9.388 1.00 90.81 257 GLN A N 1
ATOM 1944 C CA . GLN A 1 257 ? -18.935 -0.752 -10.589 1.00 90.81 257 GLN A CA 1
ATOM 1945 C C . GLN A 1 257 ? -18.194 -1.028 -11.906 1.00 90.81 257 GLN A C 1
ATOM 1947 O O . GLN A 1 257 ? -18.858 -1.059 -12.945 1.00 90.81 257 GLN A O 1
ATOM 1952 N N . GLU A 1 258 ? -16.870 -1.199 -11.871 1.00 81.12 258 GLU A N 1
ATOM 1953 C CA . GLU A 1 258 ? -16.044 -1.608 -13.019 1.00 81.12 258 GLU A CA 1
ATOM 1954 C C . GLU A 1 258 ? -16.264 -3.086 -13.388 1.00 81.12 258 GLU A C 1
ATOM 1956 O O . GLU A 1 258 ? -16.404 -3.363 -14.603 1.00 81.12 258 GLU A O 1
#

Radius of gyration: 21.2 Å; chains: 1; bounding box: 85×36×55 Å

pLDDT: mean 89.71, std 14.83, range [36.62, 98.88]